Protein AF-A0AAE9PYL9-F1 (afdb_monomer)

Secondary structure (DSSP, 8-state):
--------TT-----HHHHHHHHHHHHHHHHHTS-HHHHHHHHTTSPPEEETTEEE-S--TT-TTTSHHHHHHHHHHHHHHSTTTTHHHHHHHHHHHHHHHHHHH-----STTTSHHHHHHHHHHHTTTTTS-HHHHHHHHHHHHHHHHHHHHHHHHHHHTT---HHHHSSSSSHHHHHHHHHHTTTSHHHHHHHHHHHHHHHHHHS-------SS--SSS-SS--PPPPP--PPP-----

InterPro domains:
  IPR007822 Lanthionine synthetase C-like [PF05147] (59-185)
  IPR020452 Subtilin biosynthesis protein SpaC [PR01953] (78-95)
  IPR020452 Subtilin biosynthesis protein SpaC [PR01953] (133-158)

Organism: Paenibacillus polymyxa (NCBI:txid1406)

pLDDT: mean 83.02, std 23.0, range [26.75, 98.38]

Mean predicted aligned error: 10.54 Å

Radius of gyration: 23.17 Å; Cα contacts (8 Å, |Δi|>4): 234; chains: 1; bounding box: 48×45×81 Å

Solvent-accessible surface area (backbone atoms only — not comparable to full-atom values): 14065 Å² total; per-residue (Å²): 137,86,81,80,75,82,75,74,84,77,75,73,81,76,60,68,73,60,36,55,52,50,51,51,52,49,49,60,53,51,61,64,63,58,46,63,66,59,41,50,58,55,45,71,68,48,75,55,48,77,55,95,90,39,78,41,70,66,53,45,64,53,15,33,74,50,20,41,23,39,49,21,41,54,25,21,52,44,22,71,76,39,72,86,74,50,29,57,60,44,29,46,56,36,48,51,54,39,48,55,44,41,76,72,74,50,81,93,38,64,15,24,32,64,12,52,39,15,37,53,50,15,52,45,39,60,10,69,87,62,77,38,64,51,72,59,51,52,54,53,48,54,53,48,37,55,56,48,54,55,49,54,54,50,52,52,53,32,46,78,70,71,59,77,54,68,59,56,56,34,54,52,57,9,45,48,20,42,42,56,48,25,63,76,43,46,90,38,70,59,28,38,53,50,38,53,54,46,52,51,49,52,49,64,74,68,44,85,73,77,76,75,83,68,92,84,84,91,78,85,86,83,86,87,80,89,80,79,86,82,83,86,81,90,76,82,93,78,80,94,131

Structure (mmCIF, N/CA/C/O backbone):
data_AF-A0AAE9PYL9-F1
#
_entry.id   AF-A0AAE9PYL9-F1
#
loop_
_atom_site.group_PDB
_atom_site.id
_atom_site.type_symbol
_atom_site.label_atom_id
_atom_site.label_alt_id
_atom_site.label_comp_id
_atom_site.label_asym_id
_atom_site.label_entity_id
_atom_site.label_seq_id
_atom_site.pdbx_PDB_ins_code
_atom_site.Cartn_x
_atom_site.Cartn_y
_atom_site.Cartn_z
_atom_site.occupancy
_atom_site.B_iso_or_equiv
_atom_site.auth_seq_id
_atom_site.auth_comp_id
_atom_site.auth_asym_id
_atom_site.auth_atom_id
_atom_site.pdbx_PDB_model_num
ATOM 1 N N . MET A 1 1 ? -16.024 12.308 -27.080 1.00 35.97 1 MET A N 1
ATOM 2 C CA . MET A 1 1 ? -15.936 11.054 -26.303 1.00 35.97 1 MET A CA 1
ATOM 3 C C . MET A 1 1 ? -17.058 11.053 -25.280 1.00 35.97 1 MET A C 1
ATOM 5 O O . MET A 1 1 ? -16.994 11.803 -24.319 1.00 35.97 1 MET A O 1
ATOM 9 N N . THR A 1 2 ? -18.122 10.297 -25.524 1.00 31.97 2 THR A N 1
ATOM 10 C CA . THR A 1 2 ? -19.209 10.088 -24.560 1.00 31.97 2 THR A CA 1
ATOM 11 C C . THR A 1 2 ? -18.792 8.985 -23.597 1.00 31.97 2 THR A C 1
ATOM 13 O O . THR A 1 2 ? -18.687 7.828 -23.995 1.00 31.97 2 THR A O 1
ATOM 16 N N . VAL A 1 3 ? -18.509 9.351 -22.346 1.00 35.22 3 VAL A N 1
ATOM 17 C CA . VAL A 1 3 ? -18.259 8.393 -21.264 1.00 35.22 3 VAL A CA 1
ATOM 18 C C . VAL A 1 3 ? -19.591 7.735 -20.925 1.00 35.22 3 VAL A C 1
ATOM 20 O O . VAL A 1 3 ? -20.471 8.354 -20.330 1.00 35.22 3 VAL A O 1
ATOM 23 N N . THR A 1 4 ? -19.767 6.485 -21.338 1.00 38.97 4 THR A N 1
ATOM 24 C CA . THR A 1 4 ? -20.902 5.670 -20.912 1.00 38.97 4 THR A CA 1
ATOM 25 C C . THR A 1 4 ? -20.719 5.357 -19.428 1.00 38.97 4 THR A C 1
ATOM 27 O O . THR A 1 4 ? -19.905 4.519 -19.048 1.00 38.97 4 THR A O 1
ATOM 30 N N . SER A 1 5 ? -21.439 6.084 -18.576 1.00 42.34 5 SER A N 1
ATOM 31 C CA . SER A 1 5 ? -21.552 5.791 -17.148 1.00 42.34 5 SER A CA 1
ATOM 32 C C . SER A 1 5 ? -22.289 4.462 -16.981 1.00 42.34 5 SER A C 1
ATOM 34 O O . SER A 1 5 ? -23.486 4.359 -17.257 1.00 42.34 5 SER A O 1
ATOM 36 N N . TYR A 1 6 ? -21.573 3.424 -16.554 1.00 45.72 6 TYR A N 1
ATOM 37 C CA . TYR A 1 6 ? -22.194 2.190 -16.091 1.00 45.72 6 TYR A CA 1
ATOM 38 C C . TYR A 1 6 ? -22.826 2.475 -14.726 1.00 45.72 6 TYR A C 1
ATOM 40 O O . TYR A 1 6 ? -22.157 2.406 -13.696 1.00 45.72 6 TYR A O 1
ATOM 48 N N . LYS A 1 7 ? -24.119 2.814 -14.697 1.00 48.88 7 LYS A N 1
ATOM 49 C CA . LYS A 1 7 ? -24.879 2.772 -13.446 1.00 48.88 7 LYS A CA 1
ATOM 50 C C . LYS A 1 7 ? -25.042 1.308 -13.048 1.00 48.88 7 LYS A C 1
ATOM 52 O O . LYS A 1 7 ? -25.774 0.556 -13.691 1.00 48.88 7 LYS A O 1
ATOM 57 N N . CYS A 1 8 ? -24.338 0.900 -11.997 1.00 50.44 8 CYS A N 1
ATOM 58 C CA . CYS A 1 8 ? -24.565 -0.380 -11.340 1.00 50.44 8 CYS A CA 1
ATOM 59 C C . CYS A 1 8 ? -25.927 -0.317 -10.626 1.00 50.44 8 CYS A C 1
ATOM 61 O O . CYS A 1 8 ? -26.011 0.008 -9.448 1.00 50.44 8 CYS A O 1
ATOM 63 N N . ASN A 1 9 ? -27.012 -0.570 -11.363 1.00 56.72 9 ASN A N 1
ATOM 64 C CA . ASN A 1 9 ? -28.390 -0.485 -10.860 1.00 56.72 9 ASN A CA 1
ATOM 65 C C . ASN A 1 9 ? -28.782 -1.648 -9.924 1.00 56.72 9 ASN A C 1
ATOM 67 O O . ASN A 1 9 ? -29.918 -1.696 -9.468 1.00 56.72 9 ASN A O 1
ATOM 71 N N . ASN A 1 10 ? -27.860 -2.574 -9.636 1.00 63.78 10 ASN A N 1
ATOM 72 C CA . ASN A 1 10 ? -28.108 -3.754 -8.803 1.00 63.78 10 ASN A CA 1
ATOM 73 C C . ASN A 1 10 ? -27.448 -3.664 -7.418 1.00 63.78 10 ASN A C 1
ATOM 75 O O . ASN A 1 10 ? -27.415 -4.662 -6.700 1.00 63.78 10 ASN A O 1
ATOM 79 N N . TRP A 1 11 ? -26.885 -2.511 -7.038 1.00 71.75 11 TRP A N 1
ATOM 80 C CA . TRP A 1 11 ? -26.430 -2.337 -5.662 1.00 71.75 11 TRP A CA 1
ATOM 81 C C . TRP A 1 11 ? -27.651 -2.187 -4.757 1.00 71.75 11 TRP A C 1
ATOM 83 O O . TRP A 1 11 ? -28.355 -1.180 -4.809 1.00 71.75 11 TRP A O 1
ATOM 93 N N . ILE A 1 12 ? -27.917 -3.223 -3.968 1.00 77.12 12 ILE A N 1
ATOM 94 C CA . ILE A 1 12 ? -28.971 -3.211 -2.961 1.00 77.12 12 ILE A CA 1
ATOM 95 C C . ILE A 1 12 ? -28.330 -2.692 -1.668 1.00 77.12 12 ILE A C 1
ATOM 97 O O . ILE A 1 12 ? -27.448 -3.376 -1.136 1.00 77.12 12 ILE A O 1
ATOM 101 N N . PRO A 1 13 ? -28.712 -1.501 -1.173 1.00 77.31 13 PRO A N 1
ATOM 102 C CA . PRO A 1 13 ? -28.240 -1.021 0.116 1.00 77.31 13 PRO A CA 1
ATOM 103 C C . PRO A 1 13 ? -28.582 -2.028 1.208 1.00 77.31 13 PRO A C 1
ATOM 105 O O . PRO A 1 13 ? -29.679 -2.584 1.253 1.00 77.31 13 PRO A O 1
ATOM 108 N N . ILE A 1 14 ? -27.627 -2.256 2.104 1.00 83.94 14 ILE A N 1
ATOM 109 C CA . ILE A 1 14 ? -27.879 -3.044 3.303 1.00 83.94 14 ILE A CA 1
ATOM 110 C C . ILE A 1 14 ? -28.548 -2.125 4.324 1.00 83.94 14 ILE A C 1
ATOM 112 O O . ILE A 1 14 ? -27.975 -1.111 4.725 1.00 83.94 14 ILE A O 1
ATOM 116 N N . GLU A 1 15 ? -29.755 -2.490 4.743 1.00 85.56 15 GLU A N 1
ATOM 117 C CA . GLU A 1 15 ? -30.598 -1.686 5.628 1.00 85.56 15 GLU A CA 1
ATOM 118 C C . GLU A 1 15 ? -31.029 -2.469 6.876 1.00 85.56 15 GLU A C 1
ATOM 120 O O . GLU A 1 15 ? -30.916 -3.698 6.951 1.00 85.56 15 GLU A O 1
ATOM 125 N N . GLY A 1 16 ? -31.522 -1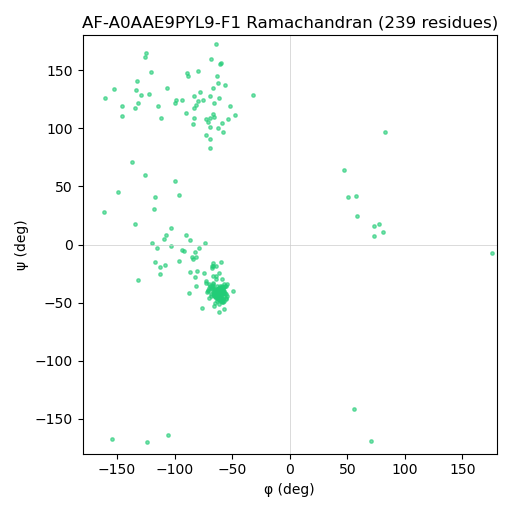.732 7.875 1.00 90.12 16 GLY A N 1
ATOM 126 C CA . GLY A 1 16 ? -32.063 -2.282 9.116 1.00 90.12 16 GLY A CA 1
ATOM 127 C C . GLY A 1 16 ? -31.081 -3.183 9.869 1.00 90.12 16 GLY A C 1
ATOM 128 O O . GLY A 1 16 ? -29.875 -2.949 9.893 1.00 90.12 16 GLY A O 1
ATOM 129 N N . THR A 1 17 ? -31.605 -4.262 10.450 1.00 92.94 17 THR A N 1
ATOM 130 C CA . THR A 1 17 ? -30.860 -5.138 11.373 1.00 92.94 17 THR A CA 1
ATOM 131 C C . THR A 1 17 ? -29.632 -5.809 10.757 1.00 92.94 17 THR A C 1
ATOM 133 O O . THR A 1 17 ? -28.710 -6.187 11.478 1.00 92.94 17 THR A O 1
ATOM 136 N N . MET A 1 18 ? -29.589 -5.979 9.431 1.00 91.44 18 MET A N 1
ATOM 137 C CA . MET A 1 18 ? -28.411 -6.524 8.755 1.00 91.44 18 MET A CA 1
ATOM 138 C C . MET A 1 18 ? -27.256 -5.523 8.773 1.00 91.44 18 MET A C 1
ATOM 140 O O . MET A 1 18 ? -26.115 -5.912 9.011 1.00 91.44 18 MET A O 1
ATOM 144 N N . LYS A 1 19 ? -27.554 -4.236 8.565 1.00 90.50 19 LYS A N 1
ATOM 145 C CA . LYS A 1 19 ? -26.557 -3.167 8.643 1.00 90.50 19 LYS A CA 1
ATOM 146 C C . LYS A 1 19 ? -25.940 -3.126 10.038 1.00 90.50 19 LYS A C 1
ATOM 148 O O . LYS A 1 19 ? -24.720 -3.136 10.148 1.00 90.50 19 LYS A O 1
ATOM 153 N N . ASP A 1 20 ? -26.770 -3.194 11.077 1.00 91.81 20 ASP A N 1
ATOM 154 C CA . ASP A 1 20 ? -26.310 -3.164 12.470 1.00 91.81 20 ASP A CA 1
ATOM 155 C C . ASP A 1 20 ? -25.392 -4.351 12.794 1.00 91.81 20 ASP A C 1
ATOM 157 O O . ASP A 1 20 ? -24.342 -4.182 13.411 1.00 91.81 20 ASP A O 1
ATOM 161 N N . LYS A 1 21 ? -25.733 -5.556 12.311 1.00 94.50 21 LYS A N 1
ATOM 162 C CA . LYS A 1 21 ? -24.883 -6.749 12.465 1.00 94.50 21 LYS A CA 1
ATOM 163 C C . LYS A 1 21 ? -23.537 -6.599 11.761 1.00 94.50 21 LYS A C 1
ATOM 165 O O . LYS A 1 21 ? -22.515 -6.976 12.325 1.00 94.50 21 LYS A O 1
ATOM 170 N N . ILE A 1 22 ? -23.526 -6.060 10.542 1.00 93.44 22 ILE A N 1
ATOM 171 C CA . ILE A 1 22 ? -22.282 -5.823 9.799 1.00 93.44 22 ILE A CA 1
ATOM 172 C C . ILE A 1 22 ? -21.427 -4.777 10.512 1.00 93.44 22 ILE A C 1
ATOM 174 O O . ILE A 1 22 ? -20.226 -4.985 10.656 1.00 93.44 22 ILE A O 1
ATOM 178 N N . SER A 1 23 ? -22.034 -3.692 10.997 1.00 91.38 23 SER A N 1
ATOM 179 C CA . SER A 1 23 ? -21.338 -2.670 11.779 1.00 91.38 23 SER A CA 1
ATOM 180 C C . SER A 1 23 ? -20.730 -3.246 13.058 1.00 91.38 23 SER A C 1
ATOM 182 O O . SER A 1 23 ? -19.570 -2.962 13.341 1.00 91.38 23 SER A O 1
ATOM 184 N N . ALA A 1 24 ? -21.451 -4.110 13.779 1.00 94.19 24 ALA A N 1
ATOM 185 C CA . ALA A 1 24 ? -20.926 -4.777 14.971 1.00 94.19 24 ALA A CA 1
ATOM 186 C C . ALA A 1 24 ? -19.715 -5.671 14.647 1.00 94.19 24 ALA A C 1
ATOM 188 O O . ALA A 1 24 ? -18.674 -5.555 15.288 1.00 94.19 24 ALA A O 1
ATOM 189 N N . VAL A 1 25 ? -19.805 -6.501 13.601 1.00 96.31 25 VAL A N 1
ATOM 190 C CA . VAL A 1 25 ? -18.680 -7.349 13.163 1.00 96.31 25 VAL A CA 1
ATOM 191 C C . VAL A 1 25 ? -17.488 -6.503 12.710 1.00 96.31 25 VAL A C 1
ATOM 193 O O . VAL A 1 25 ? -16.346 -6.820 13.038 1.00 96.31 25 VAL A O 1
ATOM 196 N N . LEU A 1 26 ? -17.729 -5.412 11.978 1.00 95.06 26 LEU A N 1
ATOM 197 C CA . LEU A 1 26 ? -16.671 -4.495 11.560 1.00 95.06 26 LEU A CA 1
ATOM 198 C C . LEU A 1 26 ? -15.974 -3.868 12.770 1.00 95.06 26 LEU A C 1
ATOM 200 O O . LEU A 1 26 ? -14.748 -3.805 12.784 1.00 95.06 26 LEU A O 1
ATOM 204 N N . GLN A 1 27 ? -16.732 -3.453 13.786 1.00 93.44 27 GLN A N 1
ATOM 205 C CA . GLN A 1 27 ? -16.183 -2.893 15.017 1.00 93.44 27 GLN A CA 1
ATOM 206 C C . GLN A 1 27 ? -15.338 -3.925 15.776 1.00 93.44 27 GLN A C 1
ATOM 208 O O . GLN A 1 27 ? -14.227 -3.609 16.192 1.00 93.44 27 GLN A O 1
ATOM 213 N N . GLU A 1 28 ? -15.805 -5.172 15.891 1.00 96.06 28 GLU A N 1
ATOM 214 C CA . GLU A 1 28 ? -15.031 -6.259 16.507 1.00 96.06 28 GLU A CA 1
ATOM 215 C C . GLU A 1 28 ? -13.723 -6.549 15.765 1.00 96.06 28 GLU A C 1
ATOM 217 O O . GLU 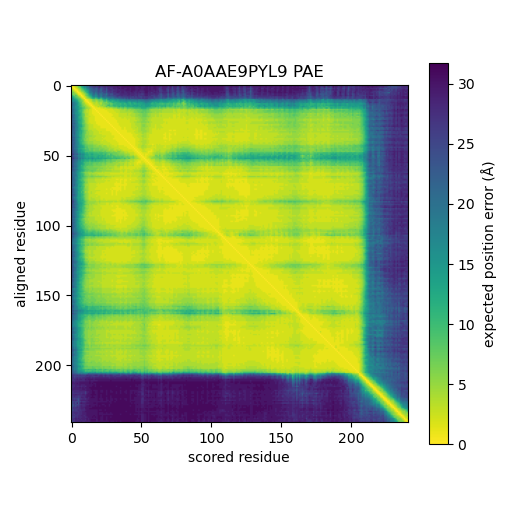A 1 28 ? -12.701 -6.836 16.394 1.00 96.06 28 GLU A O 1
ATOM 222 N N . ILE A 1 29 ? -13.744 -6.501 14.430 1.00 95.31 29 ILE A N 1
ATOM 223 C CA . ILE A 1 29 ? -12.536 -6.649 13.615 1.00 95.31 29 ILE A CA 1
ATOM 224 C C . ILE A 1 29 ? -11.613 -5.460 13.871 1.00 95.31 29 ILE A C 1
ATOM 226 O O . ILE A 1 29 ? -10.453 -5.667 14.214 1.00 95.31 29 ILE A O 1
ATOM 230 N N . ALA A 1 30 ? -12.120 -4.235 13.744 1.00 95.81 30 ALA A N 1
ATOM 231 C CA . ALA A 1 30 ? -11.337 -3.013 13.865 1.00 95.81 30 ALA A CA 1
ATOM 232 C C . ALA A 1 30 ? -10.669 -2.875 15.243 1.00 95.81 30 ALA A C 1
ATOM 234 O O . ALA A 1 30 ? -9.513 -2.463 15.318 1.00 95.81 30 ALA A O 1
ATOM 235 N N . GLU A 1 31 ? -11.338 -3.311 16.316 1.00 95.50 31 GLU A N 1
ATOM 236 C CA . GLU A 1 31 ? -10.782 -3.312 17.674 1.00 95.50 31 GLU A CA 1
ATOM 237 C C . GLU A 1 31 ? -9.484 -4.125 17.775 1.00 95.50 31 GLU A C 1
ATOM 239 O O . GLU A 1 31 ? -8.526 -3.702 18.420 1.00 95.50 31 GLU A O 1
ATOM 244 N N . ARG A 1 32 ? -9.404 -5.264 17.074 1.00 95.88 32 ARG A N 1
ATOM 245 C CA . ARG A 1 32 ? -8.202 -6.118 17.056 1.00 95.88 32 ARG A CA 1
ATOM 246 C C . ARG A 1 32 ? -7.021 -5.449 16.360 1.00 95.88 32 ARG A C 1
ATOM 248 O O . ARG A 1 32 ? -5.887 -5.857 16.569 1.00 95.88 32 ARG A O 1
ATOM 255 N N . TYR A 1 33 ? -7.273 -4.443 15.530 1.00 96.62 33 TYR A N 1
ATOM 256 C CA . TYR A 1 33 ? -6.245 -3.750 14.766 1.00 96.62 33 TYR A CA 1
ATOM 257 C C . TYR A 1 33 ? -5.887 -2.380 15.348 1.00 96.62 33 TYR A C 1
ATOM 259 O O . TYR A 1 33 ? -5.223 -1.608 14.667 1.00 96.62 33 TYR A O 1
ATOM 267 N N . LYS A 1 34 ? -6.269 -2.049 16.586 1.00 96.75 34 LYS A N 1
ATOM 268 C CA . LYS A 1 34 ? -5.934 -0.739 17.169 1.00 96.75 34 LYS A CA 1
ATOM 269 C C . LYS A 1 34 ? -4.470 -0.568 17.568 1.00 96.75 34 LYS A C 1
ATOM 271 O O . LYS A 1 34 ? -3.974 0.548 17.512 1.00 96.75 34 LYS A O 1
ATOM 276 N N . ASP A 1 35 ? -3.790 -1.640 17.968 1.00 97.62 35 ASP A N 1
ATOM 277 C CA . ASP A 1 35 ? -2.399 -1.581 18.434 1.00 97.62 35 ASP A CA 1
ATOM 278 C C . ASP A 1 35 ? -1.456 -2.280 17.433 1.00 97.62 35 ASP A C 1
ATOM 280 O O . ASP A 1 35 ? -1.439 -3.517 17.363 1.00 97.62 35 ASP A O 1
ATOM 284 N N . PRO A 1 36 ? -0.625 -1.522 16.687 1.00 96.94 36 PRO A N 1
ATOM 285 C CA . PRO A 1 36 ? 0.335 -2.094 15.746 1.00 96.94 36 PRO A CA 1
ATOM 286 C C . PRO A 1 36 ? 1.310 -3.099 16.374 1.00 96.94 36 PRO A C 1
ATOM 288 O O . PRO A 1 36 ? 1.671 -4.091 15.735 1.00 96.94 36 PRO A O 1
ATOM 291 N N . ASN A 1 37 ? 1.737 -2.883 17.623 1.00 96.06 37 ASN A N 1
ATOM 292 C CA . ASN A 1 37 ? 2.675 -3.776 18.305 1.00 96.06 37 ASN A CA 1
ATOM 293 C C . ASN A 1 37 ? 2.003 -5.094 18.682 1.00 96.06 37 ASN A C 1
ATOM 295 O O . ASN A 1 37 ? 2.594 -6.166 18.518 1.00 96.06 37 ASN A O 1
ATOM 299 N N . GLN A 1 38 ? 0.758 -5.023 19.152 1.00 96.88 38 GLN A N 1
ATOM 300 C CA . GLN A 1 38 ? -0.028 -6.208 19.464 1.00 96.88 38 GLN A CA 1
ATOM 301 C C . GLN A 1 38 ? -0.313 -7.031 18.203 1.00 96.88 38 GLN A C 1
ATOM 303 O O . GLN A 1 38 ? -0.083 -8.243 18.205 1.00 96.88 38 GLN A O 1
ATOM 308 N N . VAL A 1 39 ? -0.720 -6.379 17.107 1.00 96.44 39 VAL A N 1
ATOM 309 C CA . VAL A 1 39 ? -0.946 -7.044 15.816 1.00 96.44 39 VAL A CA 1
ATOM 310 C C . VAL A 1 39 ? 0.323 -7.729 15.323 1.00 96.44 39 VAL A C 1
ATOM 312 O O . VAL A 1 39 ? 0.285 -8.921 15.012 1.00 96.44 39 VAL A O 1
ATOM 315 N N . ARG A 1 40 ? 1.462 -7.025 15.322 1.00 95.06 40 ARG A N 1
ATOM 316 C CA . ARG A 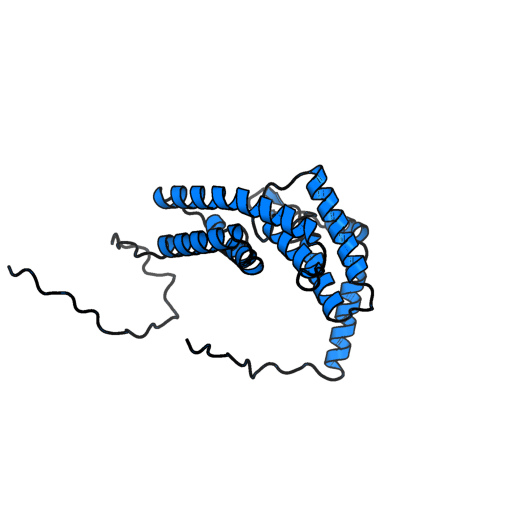1 40 ? 2.760 -7.611 14.956 1.00 95.06 40 ARG A CA 1
ATOM 317 C C . ARG A 1 40 ? 3.066 -8.840 15.817 1.00 95.06 40 ARG A C 1
ATOM 319 O O . ARG A 1 40 ? 3.425 -9.884 15.279 1.00 95.06 40 ARG A O 1
ATOM 326 N N . SER A 1 41 ? 2.869 -8.754 17.136 1.00 94.69 41 SER A N 1
ATOM 327 C CA . SER A 1 41 ? 3.112 -9.869 18.062 1.00 94.69 41 SER A CA 1
ATOM 328 C C . SER A 1 41 ? 2.238 -11.091 17.772 1.00 94.69 41 SER A C 1
ATOM 330 O O . SER A 1 41 ? 2.714 -12.225 17.859 1.00 94.69 41 SER A O 1
ATOM 332 N N . TRP A 1 42 ? 0.963 -10.897 17.428 1.00 94.75 42 TRP A N 1
ATOM 333 C CA . TRP A 1 42 ? 0.088 -12.002 17.037 1.00 94.75 42 TRP A CA 1
ATOM 334 C C . TRP A 1 42 ? 0.503 -12.613 15.705 1.00 94.75 42 TRP A C 1
ATOM 336 O O . TRP A 1 42 ? 0.581 -13.835 15.595 1.00 94.75 42 TRP A O 1
ATOM 346 N N . MET A 1 43 ? 0.818 -11.778 14.717 1.00 93.00 43 MET A N 1
ATOM 347 C CA . MET A 1 43 ? 1.148 -12.235 13.370 1.00 93.00 43 MET A CA 1
ATOM 348 C C . MET A 1 43 ? 2.495 -12.962 13.307 1.00 93.00 43 MET A C 1
ATOM 350 O O . MET A 1 43 ? 2.607 -13.967 12.610 1.00 93.00 43 MET A O 1
ATOM 354 N N . GLN A 1 44 ? 3.476 -12.554 14.116 1.00 89.12 44 GLN A N 1
ATOM 355 C CA . GLN A 1 44 ? 4.758 -13.255 14.266 1.00 89.12 44 GLN A CA 1
ATOM 356 C C . GLN A 1 44 ? 4.637 -14.641 14.923 1.00 89.12 44 GLN A C 1
ATOM 358 O O . GLN A 1 44 ? 5.550 -15.454 14.809 1.00 89.12 44 GLN A O 1
ATOM 363 N N . LYS A 1 45 ? 3.528 -14.937 15.615 1.00 93.12 45 LYS A N 1
ATOM 364 C CA . LYS A 1 45 ? 3.263 -16.277 16.175 1.00 93.12 45 LYS A CA 1
ATOM 365 C C . LYS A 1 45 ? 2.648 -17.230 15.154 1.00 93.12 45 LYS A C 1
ATOM 367 O O . LYS A 1 45 ? 2.559 -18.427 15.426 1.00 93.12 45 LYS A O 1
ATOM 372 N N . VAL A 1 46 ? 2.184 -16.723 14.012 1.00 92.56 46 VAL A N 1
ATOM 373 C CA . VAL A 1 46 ? 1.586 -17.567 12.980 1.00 92.56 46 VAL A CA 1
ATOM 374 C C . VAL A 1 46 ? 2.715 -18.306 12.257 1.00 92.56 46 VAL A C 1
ATOM 376 O O . VAL A 1 46 ? 3.622 -17.656 11.741 1.00 92.56 46 VAL A O 1
ATOM 379 N N . PRO A 1 47 ? 2.685 -19.649 12.195 1.00 91.94 47 PRO A N 1
ATOM 380 C CA . PRO A 1 47 ? 3.778 -20.408 11.609 1.00 91.94 47 PRO A CA 1
ATOM 381 C C . PRO A 1 47 ? 3.945 -20.090 10.114 1.00 91.94 47 PRO A C 1
ATOM 383 O O . PRO A 1 47 ? 2.938 -19.901 9.411 1.00 91.94 47 PRO A O 1
ATOM 386 N N . PRO A 1 48 ? 5.193 -20.081 9.609 1.00 92.25 48 PRO A N 1
ATOM 387 C CA . PRO A 1 48 ? 5.463 -19.853 8.198 1.00 92.25 48 PRO A CA 1
ATOM 388 C C . PRO A 1 48 ? 4.797 -20.927 7.337 1.00 92.25 48 PRO A C 1
ATOM 390 O O . PRO A 1 48 ? 4.533 -22.047 7.784 1.00 92.25 48 PRO A O 1
ATOM 393 N N . ILE A 1 49 ? 4.525 -20.582 6.082 1.00 90.06 49 ILE A N 1
ATOM 394 C CA . ILE A 1 49 ? 4.088 -21.554 5.077 1.00 90.06 49 ILE A CA 1
ATOM 395 C C . ILE A 1 49 ? 5.297 -22.143 4.366 1.00 90.06 49 ILE A C 1
ATOM 397 O O . ILE A 1 49 ? 6.298 -21.459 4.167 1.00 90.06 49 ILE A O 1
ATOM 401 N N . GLU A 1 50 ? 5.194 -23.402 3.960 1.00 91.88 50 GLU A N 1
ATOM 402 C CA . GLU A 1 50 ? 6.187 -24.029 3.098 1.00 91.88 50 GLU A CA 1
ATOM 403 C C . GLU A 1 50 ? 5.678 -24.024 1.659 1.00 91.88 50 GLU A C 1
ATOM 405 O O . GLU A 1 50 ? 4.601 -24.543 1.368 1.00 91.88 50 GLU A O 1
ATOM 410 N N . VAL A 1 51 ? 6.444 -23.402 0.767 1.00 86.31 51 VAL A N 1
ATOM 411 C CA . VAL A 1 51 ? 6.169 -23.355 -0.670 1.00 86.31 51 VAL A CA 1
ATOM 412 C C . VAL A 1 51 ? 7.460 -23.726 -1.383 1.00 86.31 51 VAL A C 1
ATOM 414 O O . VAL A 1 51 ? 8.489 -23.090 -1.165 1.00 86.31 51 VAL A O 1
ATOM 417 N N . ASP A 1 52 ? 7.422 -24.784 -2.193 1.00 88.44 52 ASP A N 1
ATOM 418 C CA . ASP A 1 52 ? 8.574 -25.297 -2.947 1.00 88.44 52 ASP A CA 1
ATOM 419 C C . ASP A 1 52 ? 9.839 -25.508 -2.084 1.00 88.44 52 ASP A C 1
ATOM 421 O O . ASP A 1 52 ? 10.955 -25.159 -2.473 1.00 88.44 52 ASP A O 1
ATOM 425 N N . GLY A 1 53 ? 9.664 -26.040 -0.867 1.00 88.06 53 GLY A N 1
ATOM 426 C CA . GLY A 1 53 ? 10.756 -26.300 0.082 1.00 88.06 53 GLY A CA 1
ATOM 427 C C . GLY A 1 53 ? 11.341 -25.050 0.752 1.00 88.06 53 GLY A C 1
ATOM 428 O O . GLY A 1 53 ? 12.348 -25.140 1.455 1.00 88.06 53 GLY A O 1
ATOM 429 N N . LYS A 1 54 ? 10.734 -23.873 0.554 1.00 87.62 54 LYS A N 1
ATOM 430 C CA . LYS A 1 54 ? 11.104 -22.627 1.236 1.00 87.62 54 LYS A CA 1
ATOM 431 C C . LYS A 1 54 ? 10.062 -22.259 2.279 1.00 87.62 54 LYS A C 1
ATOM 433 O O . LYS A 1 54 ? 8.864 -22.267 2.003 1.00 87.62 54 LYS A O 1
ATOM 438 N N . LYS A 1 55 ? 10.536 -21.873 3.464 1.00 90.31 55 LYS A N 1
ATOM 439 C CA . LYS A 1 55 ? 9.697 -21.269 4.502 1.00 90.31 55 LYS A CA 1
ATOM 440 C C . LYS A 1 55 ? 9.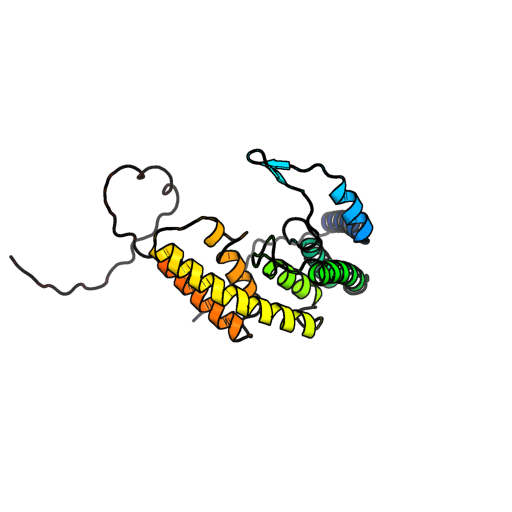481 -19.798 4.177 1.00 90.31 55 LYS A C 1
ATOM 442 O O . LYS A 1 55 ? 10.446 -19.056 4.010 1.00 90.31 55 LYS A O 1
ATOM 447 N N . IL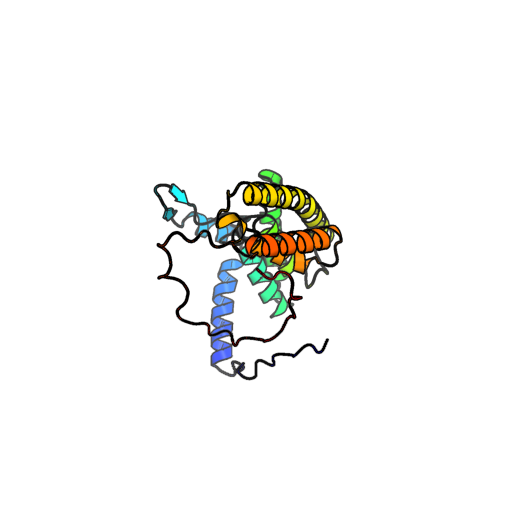E A 1 56 ? 8.220 -19.402 4.081 1.00 88.06 56 ILE A N 1
ATOM 448 C CA . ILE A 1 56 ? 7.795 -18.029 3.837 1.00 88.06 56 ILE A CA 1
ATOM 449 C C . ILE A 1 56 ? 7.058 -17.554 5.082 1.00 88.06 56 ILE A C 1
ATOM 451 O O . ILE A 1 56 ? 6.038 -18.131 5.474 1.00 88.06 56 ILE A O 1
ATOM 455 N N . GLU A 1 57 ? 7.588 -16.503 5.699 1.00 90.38 57 GLU A N 1
ATOM 456 C CA . GLU A 1 57 ? 6.925 -15.830 6.809 1.00 90.38 57 GLU A CA 1
ATOM 457 C C . GLU A 1 57 ? 5.587 -15.248 6.349 1.00 90.38 57 GLU A C 1
ATOM 459 O O . GLU A 1 57 ? 5.460 -14.706 5.251 1.00 90.38 57 GLU A O 1
ATOM 464 N N . ARG A 1 58 ? 4.563 -15.366 7.195 1.00 89.25 58 ARG A N 1
ATOM 465 C CA . ARG A 1 58 ? 3.213 -14.866 6.882 1.00 89.25 58 ARG A CA 1
ATOM 466 C C . ARG A 1 58 ? 3.043 -13.376 7.153 1.00 89.25 58 ARG A C 1
ATOM 468 O O . ARG A 1 58 ? 1.977 -12.835 6.874 1.00 89.25 58 ARG A O 1
ATOM 475 N N . TRP A 1 59 ? 4.049 -12.740 7.740 1.00 92.56 59 TRP A N 1
ATOM 476 C CA . TRP A 1 59 ? 4.020 -11.345 8.139 1.00 92.56 59 TRP A CA 1
ATOM 477 C C . TRP A 1 59 ? 5.303 -10.651 7.700 1.00 92.56 59 TRP A C 1
ATOM 479 O O . TRP A 1 59 ? 6.399 -11.154 7.937 1.00 92.56 59 TRP A O 1
ATOM 489 N N . SER A 1 60 ? 5.141 -9.480 7.093 1.00 91.25 60 SER A N 1
ATOM 490 C CA . SER A 1 60 ? 6.230 -8.564 6.761 1.00 91.25 60 SER A CA 1
ATOM 491 C C . SER A 1 60 ? 5.687 -7.156 6.911 1.00 91.25 60 SER A C 1
ATOM 493 O O . SER A 1 60 ? 4.700 -6.814 6.251 1.00 91.25 60 SER A O 1
ATOM 495 N N . ASP A 1 61 ? 6.290 -6.391 7.820 1.00 91.62 61 ASP A N 1
ATOM 496 C CA . ASP A 1 61 ? 5.779 -5.122 8.351 1.00 91.62 61 ASP A CA 1
ATOM 497 C C . ASP A 1 61 ? 5.320 -4.143 7.255 1.00 91.62 61 ASP A C 1
ATOM 499 O O . ASP A 1 61 ? 4.289 -3.493 7.381 1.00 91.62 61 ASP A O 1
ATOM 503 N N . GLU A 1 62 ? 6.057 -4.052 6.159 1.00 90.75 62 GLU A N 1
ATOM 504 C CA . GLU A 1 62 ? 5.922 -3.054 5.101 1.00 90.75 62 GLU A CA 1
ATOM 505 C C . GLU A 1 62 ? 5.037 -3.482 3.923 1.00 90.75 62 GLU A C 1
ATOM 507 O O . GLU A 1 62 ? 4.830 -2.720 2.978 1.00 90.75 62 GLU A O 1
ATOM 512 N N . THR A 1 63 ? 4.560 -4.725 3.921 1.00 94.38 63 THR A N 1
ATOM 513 C CA . THR A 1 63 ? 3.891 -5.286 2.743 1.00 94.38 63 THR A CA 1
ATOM 514 C C . THR A 1 63 ? 2.397 -4.991 2.731 1.00 94.38 63 THR A C 1
ATOM 516 O O . THR A 1 63 ? 1.707 -5.008 3.751 1.00 94.38 63 THR A O 1
ATOM 519 N N . LEU A 1 64 ? 1.856 -4.778 1.534 1.00 96.25 64 LEU A N 1
ATOM 520 C CA . LEU A 1 64 ? 0.412 -4.707 1.326 1.00 96.25 64 LEU A CA 1
ATOM 521 C C . LEU A 1 64 ? -0.239 -6.101 1.387 1.00 96.25 64 LEU A C 1
ATOM 523 O O . LEU A 1 64 ? -1.424 -6.211 1.677 1.00 96.25 64 LEU A O 1
ATOM 527 N N . ALA A 1 65 ? 0.511 -7.170 1.117 1.00 93.62 65 ALA A N 1
ATOM 528 C CA . ALA A 1 65 ? -0.017 -8.531 1.167 1.00 93.62 65 ALA A CA 1
ATOM 529 C C . ALA A 1 65 ? -0.437 -8.950 2.583 1.00 93.62 65 ALA A C 1
ATOM 531 O O . ALA A 1 65 ? -1.455 -9.619 2.752 1.00 93.62 65 ALA A O 1
ATOM 532 N N . SER A 1 66 ? 0.368 -8.595 3.585 1.00 91.69 66 SER A N 1
ATOM 533 C CA . SER A 1 66 ? 0.219 -9.150 4.928 1.00 91.69 66 SER A CA 1
ATOM 534 C C . SER A 1 66 ? 0.914 -8.313 5.999 1.00 91.69 66 SER A C 1
ATOM 536 O O . SER A 1 66 ? 1.379 -8.878 6.978 1.00 91.69 66 SER A O 1
ATOM 538 N N . GLY A 1 67 ? 1.063 -7.005 5.791 1.00 95.12 67 GLY A N 1
ATOM 539 C CA . GLY A 1 67 ? 1.765 -6.092 6.695 1.00 95.12 67 GLY A CA 1
ATOM 540 C C . GLY A 1 67 ? 0.918 -4.910 7.145 1.00 95.12 67 GLY A C 1
ATOM 541 O O . GLY A 1 67 ? -0.284 -4.826 6.868 1.00 95.12 67 GLY A O 1
ATOM 542 N N . PHE A 1 68 ? 1.569 -3.946 7.794 1.00 97.38 68 PHE A N 1
ATOM 543 C CA . PHE A 1 68 ? 0.956 -2.702 8.256 1.00 97.38 68 PHE A CA 1
ATOM 544 C C . PHE A 1 68 ? 0.334 -1.896 7.128 1.00 97.38 68 PHE A C 1
ATOM 546 O O . PHE A 1 68 ? -0.731 -1.31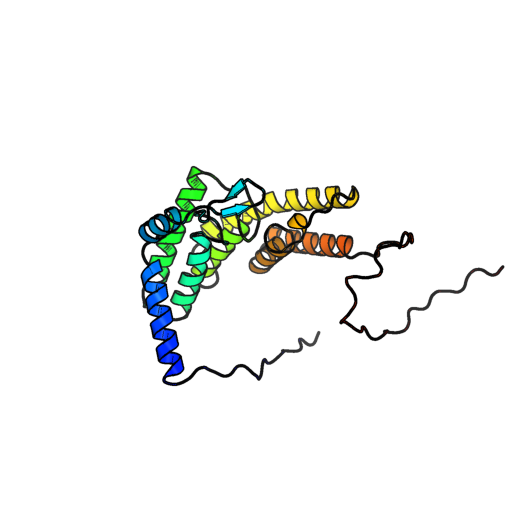9 7.307 1.00 97.38 68 PHE A O 1
ATOM 553 N N . THR A 1 69 ? 0.938 -1.909 5.942 1.00 96.75 69 THR A N 1
ATOM 554 C CA . THR A 1 69 ? 0.424 -1.184 4.778 1.00 96.75 69 THR A CA 1
ATOM 555 C C . THR A 1 69 ? -0.995 -1.607 4.397 1.00 96.75 69 THR A C 1
ATOM 557 O O . THR A 1 69 ? -1.805 -0.764 4.017 1.00 96.75 69 THR A O 1
ATOM 560 N N . SER A 1 70 ? -1.329 -2.893 4.537 1.00 96.38 70 SER A N 1
ATOM 561 C CA . SER A 1 70 ? -2.697 -3.385 4.322 1.00 96.38 70 SER A CA 1
ATOM 562 C C . SER A 1 70 ? -3.678 -2.862 5.371 1.00 96.38 70 SER A C 1
ATOM 564 O O . SER A 1 70 ? -4.814 -2.513 5.052 1.00 96.38 70 SER A O 1
ATOM 566 N N . ILE A 1 71 ? -3.211 -2.728 6.612 1.00 97.81 71 ILE A N 1
ATOM 567 C CA . ILE A 1 71 ? -4.001 -2.222 7.732 1.00 97.81 71 ILE A CA 1
ATOM 568 C C . ILE A 1 71 ? -4.214 -0.713 7.589 1.00 97.81 71 ILE A C 1
ATOM 570 O O . ILE A 1 71 ? -5.301 -0.234 7.891 1.00 97.81 71 ILE A O 1
ATOM 574 N N . CYS A 1 72 ? -3.256 0.032 7.027 1.00 98.12 72 CYS A N 1
ATOM 575 C CA . CYS A 1 72 ? -3.459 1.437 6.665 1.00 98.12 72 CYS A CA 1
ATOM 576 C C . CYS A 1 72 ? -4.665 1.625 5.729 1.00 98.12 72 CYS A C 1
ATOM 578 O O . CYS A 1 72 ? -5.389 2.605 5.878 1.00 98.12 72 CYS A O 1
ATOM 580 N N . LEU A 1 73 ? -4.928 0.684 4.807 1.00 97.62 73 LEU A N 1
ATOM 581 C CA . LEU A 1 73 ? -6.128 0.745 3.960 1.00 97.62 73 LEU A CA 1
ATOM 582 C C . LEU A 1 73 ? -7.409 0.601 4.782 1.00 97.62 73 LEU A C 1
ATOM 584 O O . LEU A 1 73 ? -8.354 1.359 4.578 1.00 97.62 73 LEU A O 1
ATOM 588 N N . LEU A 1 74 ? -7.430 -0.346 5.724 1.00 97.38 74 LEU A N 1
ATOM 589 C CA . LEU A 1 74 ? -8.561 -0.530 6.632 1.00 97.38 74 LEU A CA 1
ATOM 590 C C . LEU A 1 74 ? -8.790 0.727 7.481 1.00 97.38 74 LEU A C 1
ATOM 592 O O . LEU A 1 74 ? -9.916 1.206 7.551 1.00 97.38 74 LEU A O 1
ATOM 596 N N . MET A 1 75 ? -7.734 1.285 8.079 1.00 98.25 75 MET A N 1
ATOM 597 C CA . MET A 1 75 ? -7.831 2.493 8.904 1.00 98.25 75 MET A CA 1
ATOM 598 C C . MET A 1 75 ? -8.278 3.712 8.092 1.00 98.25 75 MET A C 1
ATOM 600 O O . MET A 1 75 ? -9.103 4.480 8.571 1.00 98.25 75 MET A O 1
ATOM 604 N N . GLY A 1 76 ? -7.807 3.862 6.851 1.00 97.56 76 GLY A N 1
ATOM 605 C CA . GLY A 1 76 ? -8.255 4.932 5.955 1.00 97.56 76 GLY A CA 1
ATOM 606 C C . GLY A 1 76 ? -9.738 4.821 5.595 1.00 97.56 76 GLY A C 1
ATOM 607 O O . GLY A 1 76 ? -10.455 5.819 5.591 1.00 97.56 76 GLY A O 1
ATOM 608 N N . GLU A 1 77 ? -10.235 3.606 5.348 1.00 96.88 77 GLU A N 1
ATOM 609 C CA . GLU A 1 77 ? -11.667 3.393 5.114 1.00 96.88 77 GLU A CA 1
ATOM 610 C C . GLU A 1 77 ? -12.507 3.590 6.381 1.00 96.88 77 GLU A C 1
ATOM 612 O O . GLU A 1 77 ? -13.599 4.152 6.300 1.00 96.88 77 GLU A O 1
ATOM 617 N N . LEU A 1 78 ? -12.011 3.181 7.552 1.00 96.88 78 LEU A N 1
ATOM 618 C CA . LEU A 1 78 ? -12.682 3.429 8.829 1.00 96.88 78 LEU A CA 1
ATOM 619 C C . LEU A 1 78 ? -12.737 4.924 9.159 1.00 96.88 78 LEU A C 1
ATOM 621 O O . LEU A 1 78 ? -13.801 5.400 9.532 1.00 96.88 78 LEU A O 1
ATOM 625 N N . ASP A 1 79 ? -11.656 5.675 8.937 1.00 97.25 79 ASP A N 1
ATOM 626 C CA . ASP A 1 79 ? -11.634 7.140 9.067 1.00 97.25 79 ASP A CA 1
ATOM 627 C C . ASP A 1 79 ? -12.613 7.804 8.088 1.00 97.25 79 ASP A C 1
ATOM 629 O O . ASP A 1 79 ? -13.318 8.747 8.431 1.00 97.25 79 ASP A O 1
ATOM 633 N N . ARG A 1 80 ? -12.744 7.279 6.865 1.00 95.50 80 ARG A N 1
ATOM 634 C CA . ARG A 1 80 ? -13.727 7.793 5.902 1.00 95.50 80 ARG A CA 1
ATOM 635 C C . ARG A 1 80 ? -15.174 7.528 6.336 1.00 95.50 80 ARG A C 1
ATOM 637 O O . ARG A 1 80 ? -16.053 8.333 6.029 1.00 95.50 80 ARG A O 1
ATOM 644 N N . LEU A 1 81 ? -15.441 6.386 6.969 1.00 93.25 81 LEU A N 1
ATOM 645 C CA . LEU A 1 81 ? -16.778 5.998 7.433 1.00 93.25 81 LEU A CA 1
ATOM 646 C C . LEU A 1 81 ? -17.151 6.654 8.771 1.00 93.25 81 LEU A C 1
ATOM 648 O O . LEU A 1 81 ? -18.314 7.007 8.959 1.00 93.25 81 LEU A O 1
ATOM 652 N N . TYR A 1 82 ? -16.173 6.826 9.660 1.00 93.50 82 TYR A N 1
ATOM 653 C CA . TYR A 1 82 ? -16.318 7.307 11.033 1.00 93.50 82 TYR A CA 1
ATOM 654 C C . TYR A 1 82 ? -15.196 8.320 11.362 1.00 93.50 82 TYR A C 1
ATOM 656 O O . TYR A 1 82 ? -14.271 8.012 12.117 1.00 93.50 82 TYR A O 1
ATOM 664 N N . PRO A 1 83 ? -15.236 9.533 10.780 1.00 92.62 83 PRO A N 1
ATOM 665 C CA . PRO A 1 83 ? -14.116 10.487 10.805 1.00 92.62 83 PRO A CA 1
ATOM 666 C C . PRO A 1 83 ? -13.765 11.055 12.183 1.00 92.62 83 PRO A C 1
ATOM 668 O O . PRO A 1 83 ? -12.683 11.623 12.341 1.00 92.62 83 PRO A O 1
ATOM 671 N N . ASP A 1 84 ? -14.662 10.907 13.157 1.00 94.31 84 ASP A N 1
ATOM 672 C CA . ASP A 1 84 ? -14.513 11.440 14.514 1.00 94.31 84 ASP A CA 1
ATOM 673 C C . ASP A 1 84 ? -14.125 10.356 15.542 1.00 94.31 84 ASP A C 1
ATOM 675 O O . ASP A 1 84 ? -13.890 10.663 16.709 1.00 94.31 84 ASP A O 1
ATOM 679 N N . ASP A 1 85 ? -13.992 9.095 15.114 1.00 95.25 85 ASP A N 1
ATOM 680 C CA . ASP A 1 85 ? -13.710 7.949 15.996 1.00 95.25 85 ASP A CA 1
ATOM 681 C C . ASP A 1 85 ? -12.200 7.732 16.248 1.00 95.25 85 ASP A C 1
ATOM 683 O O . ASP A 1 85 ? -11.798 6.771 16.908 1.00 95.25 85 ASP A O 1
ATOM 687 N N . GLY A 1 86 ? -11.340 8.616 15.727 1.00 96.31 86 GLY A N 1
ATOM 688 C CA . GLY A 1 86 ? -9.886 8.582 15.940 1.00 96.31 86 GLY A CA 1
ATOM 689 C C . GLY A 1 86 ? -9.132 7.532 15.115 1.00 96.31 86 GLY A C 1
ATOM 690 O O . GLY A 1 86 ? -7.987 7.198 15.429 1.00 96.31 86 GLY A O 1
ATOM 691 N N . TRP A 1 87 ? -9.745 7.000 14.052 1.00 97.50 87 TRP A N 1
ATOM 692 C CA . TRP A 1 87 ? -9.103 6.029 13.157 1.00 97.50 87 TRP A CA 1
ATOM 693 C C . TRP A 1 87 ? -7.897 6.599 12.411 1.00 97.50 87 TRP A C 1
ATOM 695 O O . TRP A 1 87 ? -6.974 5.852 12.086 1.00 97.50 87 TRP A O 1
ATOM 705 N N . ASP A 1 88 ? -7.853 7.911 12.183 1.00 97.25 88 ASP A N 1
ATOM 706 C CA . ASP A 1 88 ? -6.684 8.568 11.609 1.00 97.25 88 ASP A CA 1
ATOM 707 C C . ASP A 1 88 ? -5.461 8.531 12.532 1.00 97.25 88 ASP A C 1
ATOM 709 O O . ASP A 1 88 ? -4.346 8.321 12.055 1.00 97.25 88 ASP A O 1
ATOM 713 N N . ILE A 1 89 ? -5.661 8.665 13.844 1.00 97.88 89 ILE A N 1
ATOM 714 C CA . ILE A 1 89 ? -4.601 8.537 14.853 1.00 97.88 89 ILE A CA 1
ATOM 715 C C . ILE A 1 89 ? -4.052 7.107 14.857 1.00 97.88 89 ILE A C 1
ATOM 717 O O . ILE A 1 89 ? -2.839 6.914 14.816 1.00 97.88 89 ILE A O 1
ATOM 721 N N . ILE A 1 90 ? -4.929 6.100 14.842 1.00 98.31 90 ILE A N 1
ATOM 722 C CA . ILE A 1 90 ? -4.520 4.687 14.770 1.00 98.31 90 ILE A CA 1
ATOM 723 C C . ILE A 1 90 ? -3.781 4.412 13.452 1.00 98.31 90 ILE A C 1
ATOM 725 O O . ILE A 1 90 ? -2.709 3.807 13.440 1.00 98.31 90 ILE A O 1
ATOM 729 N N . GLY A 1 91 ? -4.311 4.902 12.329 1.00 98.12 91 GLY A N 1
ATOM 730 C CA . GLY A 1 91 ? -3.655 4.811 11.026 1.00 98.12 91 GLY A CA 1
ATOM 731 C C . GLY A 1 91 ? -2.263 5.448 11.022 1.00 98.12 91 GLY A C 1
ATOM 732 O O . GLY A 1 91 ? -1.326 4.872 10.466 1.00 98.12 91 GLY A O 1
ATOM 733 N N . HIS A 1 92 ? -2.097 6.590 11.695 1.00 98.06 92 HIS A N 1
ATOM 734 C CA . HIS A 1 92 ? -0.803 7.247 11.844 1.00 98.06 92 HIS A CA 1
ATOM 735 C C . HIS A 1 92 ? 0.211 6.379 12.601 1.00 98.06 92 HIS A C 1
ATOM 737 O O . HIS A 1 92 ? 1.351 6.283 12.159 1.00 98.06 92 HIS A O 1
ATOM 743 N N . GLN A 1 93 ? -0.200 5.664 13.652 1.00 98.38 93 GLN A N 1
ATOM 744 C CA . GLN A 1 93 ? 0.687 4.749 14.387 1.00 98.38 93 GLN A CA 1
ATOM 745 C C . GLN A 1 93 ? 1.208 3.605 13.503 1.00 98.38 93 GLN A C 1
ATOM 747 O O . GLN A 1 93 ? 2.375 3.220 13.592 1.00 98.38 93 GLN A O 1
ATOM 752 N N . TYR A 1 94 ? 0.375 3.067 12.605 1.00 98.25 94 TYR A N 1
ATOM 753 C CA . TYR A 1 94 ? 0.839 2.103 11.600 1.00 98.25 94 TYR A CA 1
ATOM 754 C C . TYR A 1 94 ? 1.833 2.723 10.621 1.00 98.25 94 TYR A C 1
ATOM 756 O O . TYR A 1 94 ? 2.816 2.081 10.247 1.00 98.25 94 TYR A O 1
ATOM 764 N N . LEU A 1 95 ? 1.600 3.975 10.227 1.00 97.00 95 LEU A N 1
ATOM 765 C CA . LEU A 1 95 ? 2.511 4.691 9.348 1.00 97.00 95 LEU A CA 1
ATOM 766 C C . LEU A 1 95 ? 3.877 4.931 10.006 1.00 97.00 95 LEU A C 1
ATOM 768 O O . LEU A 1 95 ? 4.896 4.760 9.343 1.00 97.00 95 LEU A O 1
ATOM 772 N N . GLU A 1 96 ? 3.917 5.236 11.304 1.00 97.38 96 GLU A N 1
ATOM 773 C CA . GLU A 1 96 ? 5.166 5.327 12.069 1.00 97.38 96 GLU A CA 1
ATOM 774 C C . GLU A 1 96 ? 5.933 3.996 12.054 1.00 97.38 96 GLU A C 1
ATOM 776 O O . GLU A 1 96 ? 7.150 3.986 11.867 1.00 97.38 96 GLU A O 1
ATOM 781 N N . GLN A 1 97 ? 5.245 2.851 12.170 1.00 97.12 97 GLN A N 1
ATOM 782 C CA . GLN A 1 97 ? 5.904 1.542 12.058 1.00 97.12 97 GLN A CA 1
ATOM 783 C C . GLN A 1 97 ? 6.504 1.308 10.666 1.00 97.12 97 GLN A C 1
ATOM 785 O O . GLN A 1 97 ? 7.618 0.789 10.560 1.00 97.12 97 GLN A O 1
ATOM 790 N N . ILE A 1 98 ? 5.796 1.708 9.604 1.00 95.50 98 ILE A N 1
ATOM 791 C CA . ILE A 1 98 ? 6.309 1.633 8.229 1.00 95.50 98 ILE A CA 1
ATOM 792 C C . ILE A 1 98 ? 7.518 2.559 8.070 1.00 95.50 98 ILE A C 1
ATOM 794 O O . ILE A 1 98 ? 8.527 2.142 7.509 1.00 95.50 98 ILE A O 1
ATOM 798 N N . GLN A 1 99 ? 7.458 3.786 8.590 1.00 94.69 99 GLN A N 1
ATOM 799 C CA . GLN A 1 99 ? 8.577 4.725 8.541 1.00 94.69 99 GLN A CA 1
ATOM 800 C C . GLN A 1 99 ? 9.819 4.145 9.227 1.00 94.69 99 GLN A C 1
ATOM 802 O O . GLN A 1 99 ? 10.886 4.114 8.618 1.00 94.69 99 GLN A O 1
ATOM 807 N N . ILE A 1 100 ? 9.672 3.606 10.441 1.00 94.75 100 ILE A N 1
ATOM 808 C CA . ILE A 1 100 ? 10.765 2.954 11.177 1.00 94.75 100 ILE A CA 1
ATOM 809 C C . ILE A 1 100 ? 11.360 1.798 10.366 1.00 94.75 100 ILE A C 1
ATOM 811 O O . ILE A 1 100 ? 12.580 1.621 10.343 1.00 94.75 100 ILE A O 1
ATOM 815 N N . PHE A 1 101 ? 10.521 0.995 9.706 1.00 92.81 101 PHE A N 1
ATOM 816 C CA . PHE A 1 101 ? 10.997 -0.075 8.834 1.00 92.81 101 PHE A CA 1
ATOM 817 C C . PHE A 1 101 ? 11.823 0.482 7.668 1.00 92.81 101 PHE A C 1
ATOM 819 O O . PHE A 1 101 ? 12.952 0.040 7.457 1.00 92.81 101 PHE A O 1
ATOM 826 N N . VAL A 1 102 ? 11.292 1.474 6.948 1.00 92.06 102 VAL A N 1
ATOM 827 C CA . VAL A 1 102 ? 11.944 2.081 5.778 1.00 92.06 102 VAL A CA 1
ATOM 828 C C . VAL A 1 102 ? 13.275 2.730 6.159 1.00 92.06 102 VAL A C 1
ATOM 830 O O . VAL A 1 102 ? 14.256 2.560 5.443 1.00 92.06 102 VAL A O 1
ATOM 833 N N . GLU A 1 103 ? 13.346 3.412 7.300 1.00 92.38 103 GLU A N 1
ATOM 834 C CA . GLU A 1 103 ? 14.580 4.032 7.795 1.00 92.38 103 GLU A CA 1
ATOM 835 C C . GLU A 1 103 ? 15.647 3.001 8.189 1.00 92.38 103 GLU A C 1
ATOM 837 O O . GLU A 1 103 ? 16.840 3.250 8.018 1.00 92.38 103 GLU A O 1
ATOM 842 N N . ARG A 1 104 ? 15.241 1.837 8.713 1.00 93.44 104 ARG A N 1
ATOM 843 C CA . ARG A 1 104 ? 16.173 0.806 9.200 1.00 93.44 104 ARG A CA 1
ATOM 844 C C . ARG A 1 104 ? 16.624 -0.172 8.125 1.00 93.44 104 ARG A C 1
ATOM 846 O O . ARG A 1 104 ? 17.783 -0.576 8.130 1.00 93.44 104 ARG A O 1
ATOM 853 N N . GLN A 1 105 ? 15.704 -0.612 7.274 1.00 90.25 105 GLN A N 1
ATOM 854 C CA . GLN A 1 105 ? 15.947 -1.678 6.298 1.00 90.25 105 GLN A CA 1
ATOM 855 C C . GLN A 1 105 ? 16.013 -1.155 4.862 1.00 90.25 105 GLN A C 1
ATOM 857 O O . GLN A 1 105 ? 16.551 -1.829 3.989 1.00 90.25 105 GLN A O 1
ATOM 862 N N . GLY A 1 106 ? 15.509 0.052 4.604 1.00 88.75 106 GLY A N 1
ATOM 863 C CA . GLY A 1 106 ? 15.293 0.531 3.247 1.00 88.75 106 GLY A CA 1
ATOM 864 C C . GLY A 1 106 ? 14.141 -0.203 2.561 1.00 88.75 106 GLY A C 1
ATOM 865 O O . GLY A 1 106 ? 13.357 -0.922 3.178 1.00 88.75 106 GLY A O 1
ATOM 866 N N . ILE A 1 107 ? 14.024 0.002 1.250 1.00 87.75 107 ILE A N 1
ATOM 867 C CA . ILE A 1 107 ? 13.028 -0.670 0.413 1.00 87.75 107 ILE A CA 1
ATOM 868 C C . ILE A 1 107 ? 13.742 -1.266 -0.790 1.00 87.75 107 ILE A C 1
ATOM 870 O O . ILE A 1 107 ? 14.478 -0.580 -1.498 1.00 87.75 107 ILE A O 1
ATOM 874 N N . HIS A 1 108 ? 13.506 -2.552 -1.035 1.00 86.69 108 HIS A N 1
ATOM 875 C CA . HIS A 1 108 ? 14.185 -3.305 -2.096 1.00 86.69 108 HIS A CA 1
ATOM 876 C C . HIS A 1 108 ? 13.239 -3.780 -3.203 1.00 86.69 108 HIS A C 1
ATOM 878 O O . HIS A 1 108 ? 13.667 -4.378 -4.188 1.00 86.69 108 HIS A O 1
ATOM 884 N N . ASN A 1 109 ? 11.940 -3.515 -3.059 1.00 91.56 109 ASN A N 1
ATOM 885 C CA . ASN A 1 109 ? 10.911 -3.941 -3.992 1.00 91.56 109 ASN A CA 1
ATOM 886 C C . ASN A 1 109 ? 9.984 -2.762 -4.322 1.00 91.56 109 ASN A C 1
ATOM 888 O O . ASN A 1 109 ? 9.634 -1.966 -3.459 1.00 91.56 109 ASN A O 1
ATOM 892 N N . VAL A 1 110 ? 9.567 -2.654 -5.583 1.00 95.50 110 VAL A N 1
ATOM 893 C CA . VAL A 1 110 ? 8.652 -1.605 -6.080 1.00 95.50 110 VAL A CA 1
ATOM 894 C C . VAL A 1 110 ? 7.266 -2.140 -6.434 1.00 95.50 110 VAL A C 1
ATOM 896 O O . VAL A 1 110 ? 6.444 -1.427 -7.001 1.00 95.50 110 VAL A O 1
ATOM 899 N N . SER A 1 111 ? 7.017 -3.416 -6.165 1.00 96.81 111 SER A N 1
ATOM 900 C CA . SER A 1 111 ? 5.746 -4.069 -6.444 1.00 96.81 111 SER A CA 1
ATOM 901 C C . SER A 1 111 ? 4.613 -3.552 -5.565 1.00 96.81 111 SER A C 1
ATOM 903 O O . SER A 1 111 ? 4.838 -2.987 -4.493 1.00 96.81 111 SER A O 1
ATOM 905 N N . LEU A 1 112 ? 3.383 -3.769 -6.026 1.00 97.62 112 LEU A N 1
ATOM 906 C CA . LEU A 1 112 ? 2.186 -3.353 -5.309 1.00 97.62 112 LEU A CA 1
ATOM 907 C C . LEU A 1 112 ? 2.019 -4.120 -3.995 1.00 97.62 112 LEU A C 1
ATOM 909 O O . LEU A 1 112 ? 1.710 -3.517 -2.976 1.00 97.62 112 LEU A O 1
ATOM 913 N N . TYR A 1 113 ? 2.234 -5.436 -4.000 1.00 96.25 113 TYR A N 1
ATOM 914 C CA . TYR A 1 113 ? 1.931 -6.262 -2.829 1.00 96.25 113 TYR A CA 1
ATOM 915 C C . TYR A 1 113 ? 3.064 -6.332 -1.805 1.00 96.25 113 TYR A C 1
ATOM 917 O O . TYR A 1 113 ? 2.801 -6.578 -0.628 1.00 96.25 113 TYR A O 1
ATOM 925 N N . SER A 1 114 ? 4.308 -6.097 -2.222 1.00 93.69 114 SER A N 1
ATOM 926 C CA . SER A 1 114 ? 5.482 -6.338 -1.374 1.00 93.69 114 SER A CA 1
ATOM 927 C C . SER A 1 114 ? 6.500 -5.201 -1.404 1.00 93.69 114 SER A C 1
ATOM 929 O O . SER A 1 114 ? 7.664 -5.428 -1.097 1.00 93.69 114 SER A O 1
ATOM 931 N N . GLY A 1 115 ? 6.120 -4.004 -1.850 1.00 95.06 115 GLY A N 1
ATOM 932 C CA . GLY A 1 115 ? 7.084 -2.936 -2.086 1.00 95.06 115 GLY A CA 1
ATOM 933 C C . GLY A 1 115 ? 6.529 -1.522 -1.987 1.00 95.06 115 GLY A C 1
ATOM 934 O O . GLY A 1 115 ? 5.409 -1.288 -1.534 1.00 95.06 115 GLY A O 1
ATOM 935 N N . LEU A 1 116 ? 7.338 -0.575 -2.465 1.00 96.88 116 LEU A N 1
ATOM 936 C CA . LEU A 1 116 ? 7.091 0.867 -2.393 1.00 96.88 116 LEU A CA 1
ATOM 937 C C . LEU A 1 116 ? 5.738 1.291 -2.983 1.00 96.88 116 LEU A C 1
ATOM 939 O O . LEU A 1 116 ? 5.103 2.198 -2.457 1.00 96.88 116 LEU A O 1
ATOM 943 N N . ALA A 1 117 ? 5.258 0.617 -4.033 1.00 97.69 117 ALA A N 1
ATOM 944 C CA . ALA A 1 117 ? 3.930 0.881 -4.587 1.00 97.69 117 ALA A CA 1
ATOM 945 C C . ALA A 1 117 ? 2.813 0.622 -3.563 1.00 97.69 117 ALA A C 1
ATOM 947 O O . ALA A 1 117 ? 1.894 1.429 -3.436 1.00 97.69 117 ALA A O 1
ATOM 948 N N . GLY A 1 118 ? 2.907 -0.478 -2.814 1.00 97.62 118 GLY A N 1
ATOM 949 C CA . GLY A 1 118 ? 1.984 -0.770 -1.721 1.00 97.62 118 GLY A CA 1
ATOM 950 C C . GLY A 1 118 ? 2.052 0.292 -0.633 1.00 97.62 118 GLY A C 1
ATOM 951 O O . GLY A 1 118 ? 1.018 0.808 -0.219 1.00 97.62 118 GLY A O 1
ATOM 952 N N . ILE A 1 119 ? 3.264 0.666 -0.215 1.00 97.69 119 ILE A N 1
ATOM 953 C CA . ILE A 1 119 ? 3.478 1.689 0.819 1.00 97.69 119 ILE A CA 1
ATOM 954 C C . ILE A 1 119 ? 2.847 3.025 0.405 1.00 97.69 119 ILE A C 1
ATOM 956 O O . ILE A 1 119 ? 2.088 3.604 1.181 1.00 97.69 119 ILE A O 1
ATOM 960 N N . LEU A 1 120 ? 3.073 3.476 -0.835 1.00 97.81 120 LEU A N 1
ATOM 961 C CA . LEU A 1 120 ? 2.441 4.679 -1.390 1.00 97.81 120 LEU A CA 1
ATOM 962 C C 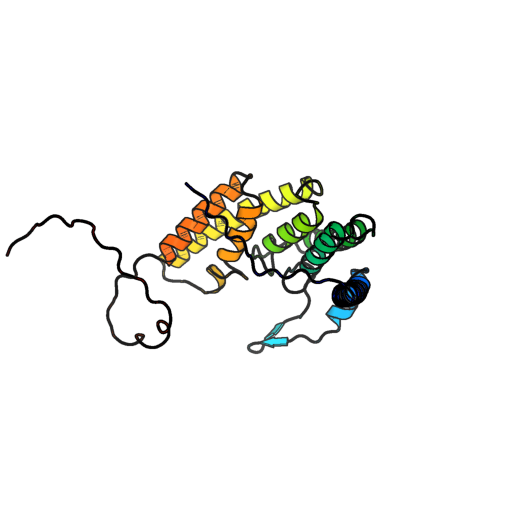. LEU A 1 120 ? 0.911 4.605 -1.334 1.00 97.81 120 LEU A C 1
ATOM 964 O O . LEU A 1 120 ? 0.264 5.589 -0.979 1.00 97.81 120 LEU A O 1
ATOM 968 N N . LEU A 1 121 ? 0.330 3.444 -1.649 1.00 97.94 121 LEU A N 1
ATOM 969 C CA . LEU A 1 121 ? -1.114 3.231 -1.564 1.00 97.94 121 LEU A CA 1
ATOM 970 C C . LEU A 1 121 ? -1.629 3.324 -0.122 1.00 97.94 121 LEU A C 1
ATOM 972 O O . LEU A 1 121 ? -2.650 3.964 0.113 1.00 97.94 121 LEU A O 1
ATOM 976 N N . GLY A 1 122 ? -0.921 2.715 0.832 1.00 97.75 122 GLY A N 1
ATOM 977 C CA . GLY A 1 122 ? -1.268 2.768 2.254 1.00 97.75 122 GLY A CA 1
ATOM 978 C C . GLY A 1 122 ? -1.239 4.194 2.804 1.00 97.75 122 GLY A C 1
ATOM 979 O O . GLY A 1 122 ? -2.1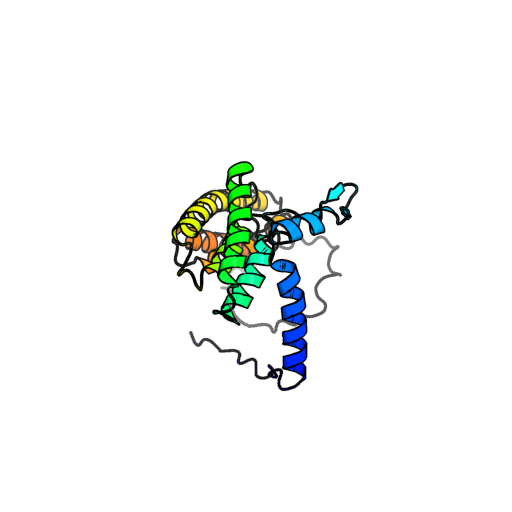93 4.624 3.449 1.00 97.75 122 GLY A O 1
ATOM 980 N N . ILE A 1 123 ? -0.192 4.960 2.483 1.00 97.88 123 ILE A N 1
ATOM 981 C CA . ILE A 1 123 ? -0.086 6.375 2.874 1.00 97.88 123 ILE A CA 1
ATOM 982 C C . ILE A 1 123 ? -1.207 7.190 2.231 1.00 97.88 123 ILE A C 1
ATOM 984 O O . ILE A 1 123 ? -1.852 7.997 2.900 1.00 97.88 123 ILE A O 1
ATOM 988 N N . TYR A 1 124 ? -1.474 6.966 0.941 1.00 97.81 124 TYR A N 1
ATOM 989 C CA . TYR A 1 124 ? -2.545 7.666 0.245 1.00 97.81 124 TYR A CA 1
ATOM 990 C C . TYR A 1 124 ? -3.917 7.373 0.868 1.00 97.81 124 TYR A C 1
ATOM 992 O O . TYR A 1 124 ? -4.710 8.298 1.035 1.00 97.81 124 TYR A O 1
ATOM 1000 N N . ALA A 1 125 ? -4.197 6.136 1.283 1.00 97.62 125 ALA A N 1
ATOM 1001 C CA . ALA A 1 125 ? -5.454 5.799 1.954 1.00 97.62 125 ALA A CA 1
ATOM 1002 C C . ALA A 1 125 ? -5.657 6.578 3.266 1.00 97.62 125 ALA A C 1
ATOM 1004 O O . ALA A 1 125 ? -6.768 7.013 3.554 1.00 97.62 125 ALA A O 1
ATOM 1005 N N . LEU A 1 126 ? -4.582 6.833 4.016 1.00 97.94 126 LEU A N 1
ATOM 1006 C CA . LEU A 1 126 ? -4.611 7.639 5.245 1.00 97.94 126 LEU A CA 1
ATOM 1007 C C . LEU A 1 126 ? -4.587 9.153 4.990 1.00 97.94 126 LEU A C 1
ATOM 1009 O O . LEU A 1 126 ? -4.794 9.958 5.898 1.00 97.94 126 LEU A O 1
ATOM 1013 N N . SER A 1 127 ? -4.318 9.572 3.754 1.00 96.56 127 SER A N 1
ATOM 1014 C CA . SER A 1 127 ? -4.031 10.972 3.434 1.00 96.56 127 SER A CA 1
ATOM 1015 C C . SER A 1 127 ? -5.264 11.876 3.349 1.00 96.56 127 SER A C 1
ATOM 1017 O O . SER A 1 127 ? -5.110 13.068 3.084 1.00 96.56 127 SER A O 1
ATOM 1019 N N . ARG A 1 128 ? -6.480 11.330 3.506 1.00 94.50 128 ARG A N 1
ATOM 1020 C CA . ARG A 1 128 ? -7.748 12.020 3.204 1.00 94.50 128 ARG A CA 1
ATOM 1021 C C . ARG A 1 128 ? -7.689 12.701 1.829 1.00 94.50 128 ARG A C 1
ATOM 1023 O O . ARG A 1 128 ? -7.732 13.926 1.720 1.00 94.50 128 ARG A O 1
ATOM 1030 N N . ASN A 1 129 ? -7.549 11.891 0.777 1.00 89.81 129 ASN A N 1
ATOM 1031 C CA . ASN A 1 129 ? -7.430 12.334 -0.621 1.00 89.81 129 ASN A CA 1
ATOM 1032 C C . ASN A 1 129 ? -6.247 13.290 -0.887 1.00 89.81 129 ASN A C 1
ATOM 1034 O O . ASN A 1 129 ? -6.382 14.270 -1.616 1.00 89.81 129 ASN A O 1
ATOM 1038 N N . GLY A 1 130 ? -5.083 13.020 -0.297 1.00 90.81 130 GLY A N 1
ATOM 1039 C CA . GLY A 1 130 ? -3.845 13.772 -0.523 1.00 90.81 130 GLY A CA 1
ATOM 1040 C C . GLY A 1 130 ? -3.730 15.074 0.273 1.00 90.81 130 GLY A C 1
ATOM 1041 O O . GLY A 1 130 ? -2.839 15.878 0.010 1.00 90.81 130 GLY A O 1
ATOM 1042 N N . THR A 1 131 ? -4.617 15.305 1.243 1.00 94.50 131 THR A N 1
ATOM 1043 C CA . THR A 1 131 ? -4.591 16.505 2.099 1.00 94.50 131 THR A CA 1
ATOM 1044 C C . THR A 1 131 ? -3.655 16.369 3.302 1.00 94.50 131 THR A C 1
ATOM 1046 O O . THR A 1 131 ? -3.355 17.368 3.956 1.00 94.50 131 THR A O 1
ATOM 1049 N N . ARG A 1 132 ? -3.150 15.161 3.568 1.00 95.94 132 ARG A N 1
ATOM 1050 C CA . ARG A 1 132 ? -2.153 14.852 4.599 1.00 95.94 132 ARG A CA 1
ATOM 1051 C C . ARG A 1 132 ? -0.956 14.110 4.000 1.00 95.94 132 ARG A C 1
ATOM 1053 O O . ARG A 1 132 ? -1.052 13.519 2.926 1.00 95.94 132 ARG A O 1
ATOM 1060 N N . TYR A 1 133 ? 0.158 14.109 4.732 1.00 97.00 133 TYR A N 1
ATOM 1061 C CA . TYR A 1 133 ? 1.392 13.383 4.394 1.00 97.00 133 TYR A CA 1
ATOM 1062 C C . TYR A 1 133 ? 2.021 13.755 3.040 1.00 97.00 133 TYR A C 1
ATOM 1064 O O . TYR A 1 133 ? 2.776 12.961 2.485 1.00 97.00 133 TYR A O 1
ATOM 1072 N N . GLN A 1 134 ? 1.763 14.957 2.515 1.00 96.19 134 GLN A N 1
ATOM 1073 C CA . GLN A 1 134 ? 2.228 15.390 1.192 1.00 96.19 134 GLN A CA 1
ATOM 1074 C C . GLN A 1 134 ? 3.744 15.261 1.048 1.00 96.19 134 GLN A C 1
ATOM 1076 O O . GLN A 1 134 ? 4.210 14.654 0.095 1.00 96.19 134 GLN A O 1
ATOM 1081 N N . GLY A 1 135 ? 4.515 15.727 2.036 1.00 96.06 135 GLY A N 1
ATOM 1082 C CA . GLY A 1 135 ? 5.978 15.630 1.990 1.00 96.06 135 GLY A CA 1
ATOM 1083 C C . GLY A 1 135 ? 6.491 14.186 1.918 1.00 96.06 135 GLY A C 1
ATOM 1084 O O . GLY A 1 135 ? 7.421 13.897 1.164 1.00 96.06 135 GLY A O 1
ATOM 1085 N N . MET A 1 136 ? 5.862 13.261 2.652 1.00 95.12 136 MET A N 1
ATOM 1086 C CA . MET A 1 136 ? 6.216 11.839 2.611 1.00 95.12 136 MET A CA 1
ATOM 1087 C C . MET A 1 136 ? 5.811 11.210 1.273 1.00 95.12 136 MET A C 1
ATOM 1089 O O . MET A 1 136 ? 6.624 10.525 0.653 1.00 95.12 136 MET A O 1
ATOM 1093 N N . LEU A 1 137 ? 4.587 11.477 0.807 1.00 96.56 137 LEU A N 1
ATOM 1094 C CA . LEU A 1 137 ? 4.096 11.022 -0.493 1.00 96.56 137 LEU A CA 1
ATOM 1095 C C . LEU A 1 137 ? 4.987 11.521 -1.631 1.00 96.56 137 LEU A C 1
ATOM 1097 O O . LEU A 1 137 ? 5.382 10.722 -2.469 1.00 96.56 137 LEU A O 1
ATOM 1101 N N . ASP A 1 138 ? 5.358 12.799 -1.640 1.00 96.69 138 ASP A N 1
ATOM 1102 C CA . ASP A 1 138 ? 6.190 13.391 -2.686 1.00 96.69 138 ASP A CA 1
ATOM 1103 C C . ASP A 1 138 ? 7.606 12.817 -2.693 1.00 96.69 138 ASP A C 1
ATOM 1105 O O . ASP A 1 138 ? 8.146 12.529 -3.765 1.00 96.69 138 ASP A O 1
ATOM 1109 N N . SER A 1 139 ? 8.192 12.600 -1.514 1.00 95.81 139 SER A N 1
ATOM 1110 C CA . SER A 1 139 ? 9.530 12.014 -1.385 1.00 95.81 139 SER A CA 1
ATOM 1111 C C . SER A 1 139 ? 9.543 10.574 -1.898 1.00 95.81 139 SER A C 1
ATOM 1113 O O . SER A 1 139 ? 10.347 10.215 -2.761 1.00 95.81 139 SER A O 1
ATOM 1115 N N . LEU A 1 140 ? 8.601 9.753 -1.426 1.00 96.19 140 LEU A N 1
ATOM 1116 C CA . LEU A 1 140 ? 8.505 8.348 -1.813 1.00 96.19 140 LEU A CA 1
ATOM 1117 C C . LEU A 1 140 ? 8.062 8.175 -3.271 1.00 96.19 140 LEU A C 1
ATOM 1119 O O . LEU A 1 140 ? 8.552 7.275 -3.947 1.00 96.19 140 LEU A O 1
ATOM 1123 N N . ALA A 1 141 ? 7.181 9.038 -3.783 1.00 97.38 141 ALA A N 1
ATOM 1124 C CA . ALA A 1 141 ? 6.769 9.019 -5.183 1.00 97.38 141 ALA A CA 1
ATOM 1125 C C . ALA A 1 141 ? 7.926 9.399 -6.112 1.00 97.38 141 ALA A C 1
ATOM 1127 O O . ALA A 1 141 ? 8.108 8.742 -7.131 1.00 97.38 141 ALA A O 1
ATOM 1128 N N . SER A 1 142 ? 8.744 10.393 -5.753 1.00 97.50 142 SER A N 1
ATOM 1129 C CA . SER A 1 142 ? 9.941 10.742 -6.536 1.00 97.50 142 SER A CA 1
ATOM 1130 C C . SER A 1 142 ? 10.942 9.582 -6.566 1.00 97.50 142 SER A C 1
ATOM 1132 O O . SER A 1 142 ? 11.456 9.229 -7.625 1.00 97.50 142 SER A O 1
ATOM 1134 N N . TRP A 1 143 ? 11.154 8.916 -5.427 1.00 96.69 143 TRP A N 1
ATOM 1135 C CA . TRP A 1 143 ? 12.007 7.727 -5.373 1.00 96.69 143 TRP A CA 1
ATOM 1136 C C . TRP A 1 143 ? 11.444 6.562 -6.204 1.00 96.69 143 TRP A C 1
ATOM 1138 O O . TRP A 1 143 ? 12.172 5.881 -6.929 1.00 96.69 143 TRP A O 1
ATOM 1148 N N . TYR A 1 144 ? 10.127 6.359 -6.155 1.00 97.75 144 TYR A N 1
ATOM 1149 C CA . TYR A 1 144 ? 9.439 5.370 -6.978 1.00 97.75 144 TYR A CA 1
ATOM 1150 C C . TYR A 1 144 ? 9.604 5.654 -8.475 1.00 97.75 144 TYR A C 1
ATOM 1152 O O . TYR A 1 144 ? 9.878 4.733 -9.246 1.00 97.75 144 TYR A O 1
ATOM 1160 N N . GLU A 1 145 ? 9.464 6.920 -8.880 1.00 98.12 145 GLU A N 1
ATOM 1161 C CA . GLU A 1 145 ? 9.618 7.365 -10.266 1.00 98.12 145 GLU A CA 1
ATOM 1162 C C . GLU A 1 145 ? 10.997 7.000 -10.831 1.00 98.12 145 GLU A C 1
ATOM 1164 O O . GLU A 1 145 ? 11.103 6.468 -11.944 1.00 98.12 145 GLU A O 1
ATOM 1169 N N . GLU A 1 146 ? 12.046 7.230 -10.043 1.00 96.00 146 GLU A N 1
ATOM 1170 C CA . GLU A 1 146 ? 13.422 6.890 -10.394 1.00 96.00 146 GLU A CA 1
ATOM 1171 C C . GLU A 1 146 ? 13.585 5.376 -10.597 1.00 96.00 146 GLU A C 1
ATOM 1173 O O . GLU A 1 146 ? 13.919 4.922 -11.698 1.00 96.00 146 GLU A O 1
ATOM 1178 N N . ILE A 1 147 ? 13.273 4.570 -9.574 1.00 95.88 147 ILE A N 1
ATOM 1179 C CA . ILE A 1 147 ? 13.504 3.118 -9.624 1.00 95.88 147 ILE A CA 1
ATOM 1180 C C . ILE A 1 147 ? 12.688 2.466 -10.745 1.00 95.88 147 ILE A C 1
ATOM 1182 O O . ILE A 1 147 ? 13.192 1.620 -11.495 1.00 95.88 147 ILE A O 1
ATOM 1186 N N . VAL A 1 148 ? 11.412 2.833 -10.875 1.00 97.06 148 VAL A N 1
ATOM 1187 C CA . VAL A 1 148 ? 10.528 2.207 -11.860 1.00 97.06 148 VAL A CA 1
ATOM 1188 C C . VAL A 1 148 ? 10.940 2.567 -13.280 1.00 97.06 148 VAL A C 1
ATOM 1190 O O . VAL A 1 148 ? 10.927 1.686 -14.138 1.00 97.06 148 VAL A O 1
ATOM 1193 N N . SER A 1 149 ? 11.395 3.793 -13.539 1.00 95.75 149 SER A N 1
ATOM 1194 C CA . SER A 1 149 ? 11.895 4.176 -14.866 1.00 95.75 149 SER A CA 1
ATOM 1195 C C . SER A 1 149 ? 13.044 3.275 -15.340 1.00 95.75 149 SER A C 1
ATOM 1197 O O . SER A 1 149 ? 13.050 2.827 -16.495 1.00 95.75 149 SER A O 1
ATOM 1199 N N . HIS A 1 150 ? 13.974 2.930 -14.444 1.00 93.81 150 HIS A N 1
ATOM 1200 C CA . HIS A 1 150 ? 15.028 1.955 -14.736 1.00 93.81 150 HIS A CA 1
ATOM 1201 C C . HIS A 1 150 ? 14.457 0.548 -14.957 1.00 93.81 150 HIS A C 1
ATOM 1203 O O . HIS A 1 150 ? 14.807 -0.124 -15.932 1.00 93.81 150 HIS A O 1
ATOM 1209 N N . LYS A 1 151 ? 13.521 0.115 -14.107 1.00 93.62 151 LYS A N 1
ATOM 1210 C CA . LYS A 1 151 ? 12.896 -1.213 -14.189 1.00 93.62 151 LYS A CA 1
ATOM 1211 C C . LYS A 1 151 ? 12.125 -1.439 -15.495 1.00 93.62 151 LYS A C 1
ATOM 1213 O O . LYS A 1 151 ? 12.244 -2.511 -16.085 1.00 93.62 151 LYS A O 1
ATOM 1218 N N . LEU A 1 152 ? 11.391 -0.439 -15.988 1.00 94.06 152 LEU A N 1
ATOM 1219 C CA . LEU A 1 152 ? 10.680 -0.519 -17.272 1.00 94.06 152 LEU A CA 1
ATOM 1220 C C . LEU A 1 152 ? 11.643 -0.707 -18.452 1.00 94.06 152 LEU A C 1
ATOM 1222 O O . LEU A 1 152 ? 11.360 -1.474 -19.372 1.00 94.06 152 LEU A O 1
ATOM 1226 N N . THR A 1 153 ? 12.804 -0.049 -18.404 1.00 92.44 153 THR A N 1
ATOM 1227 C CA . THR A 1 153 ? 13.856 -0.207 -19.419 1.00 92.44 153 THR A CA 1
ATOM 1228 C C . THR A 1 153 ? 14.406 -1.634 -19.419 1.00 92.44 153 THR A C 1
ATOM 1230 O O . THR A 1 153 ? 14.544 -2.247 -20.477 1.00 92.44 153 THR A O 1
ATOM 1233 N N . LEU A 1 154 ? 14.641 -2.209 -18.235 1.00 91.81 154 LEU A N 1
ATOM 1234 C CA . LEU A 1 154 ? 15.052 -3.608 -18.106 1.00 91.81 154 LEU A CA 1
ATOM 1235 C C . LEU A 1 154 ? 13.981 -4.563 -18.646 1.00 91.81 154 LEU A C 1
ATOM 1237 O O . LEU A 1 154 ? 14.303 -5.454 -19.424 1.00 91.81 154 LEU A O 1
ATOM 1241 N N . TYR A 1 155 ? 12.708 -4.360 -18.302 1.00 91.44 155 TYR A N 1
ATOM 1242 C CA . TYR A 1 155 ? 11.609 -5.202 -18.791 1.00 91.44 155 TYR A CA 1
ATOM 1243 C C . TYR A 1 155 ? 11.460 -5.168 -20.311 1.00 91.44 155 TYR A C 1
ATOM 1245 O O . TYR A 1 155 ? 11.227 -6.213 -20.920 1.00 91.44 155 TYR A O 1
ATOM 1253 N N . ARG A 1 156 ? 11.667 -4.005 -20.941 1.00 90.19 156 ARG A N 1
ATOM 1254 C CA . ARG A 1 156 ? 11.741 -3.908 -22.403 1.00 90.19 156 ARG A CA 1
ATOM 1255 C C . ARG A 1 156 ? 12.847 -4.801 -22.968 1.00 90.19 156 ARG A C 1
ATOM 1257 O O . ARG A 1 156 ? 12.590 -5.566 -23.896 1.00 90.19 156 ARG A O 1
ATOM 1264 N N . ASN A 1 157 ? 14.052 -4.712 -22.411 1.00 90.12 157 ASN A N 1
ATOM 1265 C CA . ASN A 1 157 ? 15.204 -5.481 -22.882 1.00 90.12 157 ASN A CA 1
ATOM 1266 C C . ASN A 1 157 ? 15.004 -6.990 -22.666 1.00 90.12 157 ASN A C 1
ATOM 1268 O O . ASN A 1 157 ? 15.299 -7.790 -23.552 1.00 90.12 157 ASN A O 1
ATOM 1272 N N . GLU A 1 158 ? 14.468 -7.396 -21.514 1.00 89.12 158 GLU A N 1
ATOM 1273 C CA . GLU A 1 158 ? 14.145 -8.799 -21.232 1.00 89.12 158 GLU A CA 1
ATOM 1274 C C . GLU A 1 158 ? 13.112 -9.348 -22.218 1.00 89.12 158 GLU A C 1
ATOM 1276 O O . GLU A 1 158 ? 13.302 -10.436 -22.764 1.00 89.12 158 GLU A O 1
ATOM 1281 N N . TRP A 1 159 ? 12.066 -8.572 -22.515 1.00 85.31 159 TRP A N 1
ATOM 1282 C CA . TRP A 1 159 ? 11.075 -8.944 -23.520 1.00 85.31 159 TRP A CA 1
ATOM 1283 C C . TRP A 1 159 ? 11.694 -9.130 -24.910 1.00 85.31 159 TRP A C 1
ATOM 1285 O O . TRP A 1 159 ? 11.452 -10.148 -25.556 1.00 85.31 159 TRP A O 1
ATOM 1295 N N . GLN A 1 160 ? 12.513 -8.176 -25.366 1.00 84.38 160 GLN A N 1
ATOM 1296 C CA . GLN A 1 160 ? 13.179 -8.243 -26.675 1.00 84.38 160 GLN A CA 1
ATOM 1297 C C . GLN A 1 160 ? 14.077 -9.480 -26.816 1.00 84.38 160 GLN A C 1
ATOM 1299 O O . GLN A 1 160 ? 14.212 -10.019 -27.911 1.00 84.38 160 GLN A O 1
ATOM 1304 N N . ASN A 1 161 ? 14.627 -9.965 -25.702 1.00 86.75 161 ASN A N 1
ATOM 1305 C CA . ASN A 1 161 ? 15.440 -11.177 -25.636 1.00 86.75 161 ASN A CA 1
ATOM 1306 C C . ASN A 1 161 ? 14.620 -12.458 -25.369 1.00 86.75 161 ASN A C 1
ATOM 1308 O O . ASN A 1 161 ? 15.197 -13.514 -25.116 1.00 86.75 161 ASN A O 1
ATOM 1312 N N . GLY A 1 162 ? 13.284 -12.389 -25.395 1.00 84.06 162 GLY A N 1
ATOM 1313 C CA . GLY A 1 162 ? 12.394 -13.537 -25.188 1.00 84.06 162 GLY A CA 1
ATOM 1314 C C . GLY A 1 162 ? 12.306 -14.035 -23.739 1.00 84.06 162 GLY A C 1
ATOM 1315 O O . GLY A 1 162 ? 11.834 -15.146 -23.505 1.00 84.06 162 GLY A O 1
ATOM 1316 N N . ARG A 1 163 ? 12.740 -13.236 -22.756 1.00 85.44 163 ARG A N 1
ATOM 1317 C CA . ARG A 1 163 ? 12.815 -13.597 -21.328 1.00 85.44 163 ARG A CA 1
ATOM 1318 C C . ARG A 1 163 ? 11.632 -13.043 -20.528 1.00 85.44 163 ARG A C 1
ATOM 1320 O O . ARG A 1 163 ? 11.810 -12.341 -19.533 1.00 85.44 163 ARG A O 1
ATOM 1327 N N . LEU A 1 164 ? 10.412 -13.358 -20.966 1.00 82.88 164 LEU A N 1
ATOM 1328 C CA . LEU A 1 164 ? 9.196 -12.958 -20.253 1.00 82.88 164 LEU A CA 1
ATOM 1329 C C . LEU A 1 164 ? 8.932 -13.861 -19.041 1.00 82.88 164 LEU A C 1
ATOM 1331 O O . LEU A 1 164 ? 8.861 -15.081 -19.174 1.00 82.88 164 LEU A O 1
ATOM 1335 N N . GLN A 1 165 ? 8.668 -13.251 -17.888 1.00 88.31 165 GLN A N 1
ATOM 1336 C CA . GLN A 1 165 ? 8.196 -13.939 -16.685 1.00 88.31 165 GLN A CA 1
ATOM 1337 C C . GLN A 1 165 ? 6.839 -13.389 -16.235 1.00 88.31 165 GLN A C 1
ATOM 1339 O O . GLN A 1 165 ? 6.559 -12.204 -16.403 1.00 88.31 165 GLN A O 1
ATOM 1344 N N . MET A 1 166 ? 5.999 -14.235 -15.625 1.00 88.56 166 MET A N 1
ATOM 1345 C CA . MET A 1 166 ? 4.681 -13.823 -15.110 1.00 88.56 166 MET A CA 1
ATOM 1346 C C . MET A 1 166 ? 4.774 -12.643 -14.136 1.00 88.56 166 MET A C 1
ATOM 1348 O O . MET A 1 166 ? 4.031 -11.670 -14.259 1.00 88.56 166 MET A O 1
ATOM 1352 N N . SER A 1 167 ? 5.766 -12.690 -13.248 1.00 90.75 167 SER A N 1
ATOM 1353 C CA . SER A 1 167 ? 6.061 -11.652 -12.258 1.00 90.75 167 SER A CA 1
ATOM 1354 C C . SER A 1 167 ? 6.384 -10.281 -12.858 1.00 90.75 167 SER A C 1
ATOM 1356 O O . SER A 1 167 ? 6.380 -9.286 -12.138 1.00 90.75 167 SER A O 1
ATOM 1358 N N . GLN A 1 168 ? 6.676 -10.197 -14.162 1.00 90.88 168 GLN A N 1
ATOM 1359 C CA . GLN A 1 168 ? 6.932 -8.926 -14.833 1.00 90.88 168 GLN A CA 1
ATOM 1360 C C . GLN A 1 168 ? 5.640 -8.209 -15.229 1.00 90.88 168 GLN A C 1
ATOM 1362 O O . GLN A 1 168 ? 5.650 -6.987 -15.283 1.00 90.88 168 GLN A O 1
ATOM 1367 N N . TYR A 1 169 ? 4.530 -8.910 -15.482 1.00 90.69 169 TYR A N 1
ATOM 1368 C CA . TYR A 1 169 ? 3.285 -8.289 -15.965 1.00 90.69 169 TYR A CA 1
ATOM 1369 C C . TYR A 1 169 ? 2.092 -8.422 -15.016 1.00 90.69 169 TYR A C 1
ATOM 1371 O O . TYR A 1 169 ? 1.106 -7.707 -15.196 1.00 90.69 169 TYR A O 1
ATOM 1379 N N . ASP A 1 170 ? 2.156 -9.309 -14.023 1.00 94.44 170 ASP A N 1
ATOM 1380 C CA . ASP A 1 170 ? 1.065 -9.500 -13.069 1.00 94.44 170 ASP A CA 1
ATOM 1381 C C . ASP A 1 170 ? 0.791 -8.253 -12.197 1.00 94.44 170 ASP A C 1
ATOM 1383 O O . ASP A 1 170 ? 1.498 -7.241 -12.227 1.00 94.44 170 ASP A O 1
ATOM 1387 N N . THR A 1 171 ? -0.293 -8.312 -11.422 1.00 95.81 171 THR A N 1
ATOM 1388 C CA . THR A 1 171 ? -0.685 -7.232 -10.500 1.00 95.81 171 THR A CA 1
ATOM 1389 C C . THR A 1 171 ? 0.093 -7.260 -9.184 1.00 95.81 171 THR A C 1
ATOM 1391 O O . THR A 1 171 ? 0.195 -6.235 -8.514 1.00 95.81 171 THR A O 1
ATOM 1394 N N . ILE A 1 172 ? 0.643 -8.414 -8.807 1.00 94.88 172 ILE A N 1
ATOM 1395 C CA . ILE A 1 172 ? 1.283 -8.619 -7.505 1.00 94.88 172 ILE A CA 1
ATOM 1396 C C . ILE A 1 172 ? 2.667 -7.972 -7.490 1.00 94.88 172 ILE A C 1
ATOM 1398 O O . ILE A 1 172 ? 2.943 -7.130 -6.637 1.00 94.88 172 ILE A O 1
ATOM 1402 N N . SER A 1 173 ? 3.497 -8.342 -8.465 1.00 94.56 173 SER A N 1
ATOM 1403 C CA . SER A 1 173 ? 4.917 -8.014 -8.612 1.00 94.56 173 SER A CA 1
ATOM 1404 C C . SER A 1 173 ? 5.219 -7.096 -9.802 1.00 94.56 173 SER A C 1
ATOM 1406 O O . SER A 1 173 ? 6.242 -6.398 -9.800 1.00 94.56 173 SER A O 1
ATOM 1408 N N . GLY A 1 174 ? 4.353 -7.126 -10.816 1.00 94.44 174 GLY A N 1
ATOM 1409 C CA . GLY A 1 174 ? 4.651 -6.641 -12.157 1.00 94.44 174 GLY A CA 1
ATOM 1410 C C . GLY A 1 174 ? 4.015 -5.312 -12.564 1.00 94.44 174 GLY A C 1
ATOM 1411 O O . GLY A 1 174 ? 3.540 -4.506 -11.757 1.00 94.44 174 GLY A O 1
ATOM 1412 N N . LEU A 1 175 ? 4.035 -5.091 -13.880 1.00 94.56 175 LEU A N 1
ATOM 1413 C CA . LEU A 1 175 ? 3.592 -3.875 -14.562 1.00 94.56 175 LEU A CA 1
ATOM 1414 C C . LEU A 1 175 ? 2.143 -3.490 -14.269 1.00 94.56 175 LEU A C 1
ATOM 1416 O O . LEU A 1 175 ? 1.847 -2.299 -14.211 1.00 94.56 175 LEU A O 1
ATOM 1420 N N . ALA A 1 176 ? 1.235 -4.451 -14.072 1.00 95.94 176 ALA A N 1
ATOM 1421 C CA . ALA A 1 176 ? -0.160 -4.115 -13.791 1.00 95.94 176 ALA A CA 1
ATOM 1422 C C . ALA A 1 176 ? -0.300 -3.437 -12.417 1.00 95.94 176 ALA A C 1
ATOM 1424 O O . ALA A 1 176 ? -1.047 -2.467 -12.279 1.00 95.94 176 ALA A O 1
ATOM 1425 N N . GLY A 1 177 ? 0.463 -3.899 -11.421 1.00 96.88 177 GLY A N 1
ATOM 1426 C CA . GLY A 1 177 ? 0.521 -3.271 -10.100 1.00 96.88 177 GLY A CA 1
ATOM 1427 C C . GLY A 1 177 ? 1.195 -1.900 -10.143 1.00 96.88 177 GLY A C 1
ATOM 1428 O O . GLY A 1 177 ? 0.681 -0.944 -9.563 1.00 96.88 177 GLY A O 1
ATOM 1429 N N . ILE A 1 178 ? 2.295 -1.785 -10.898 1.00 95.88 178 ILE A N 1
ATOM 1430 C CA . ILE A 1 178 ? 2.985 -0.508 -11.139 1.00 95.88 178 ILE A CA 1
ATOM 1431 C C . ILE A 1 178 ? 2.018 0.504 -11.758 1.00 95.88 178 ILE A C 1
ATOM 1433 O O . ILE A 1 178 ? 1.775 1.560 -11.179 1.00 95.88 178 ILE A O 1
ATOM 1437 N N . GLY A 1 179 ? 1.385 0.145 -12.878 1.00 95.81 179 GLY A N 1
ATOM 1438 C CA . GLY A 1 179 ? 0.447 1.014 -13.582 1.00 95.81 179 GLY A CA 1
ATOM 1439 C C . GLY A 1 179 ? -0.718 1.468 -12.702 1.00 95.81 179 GLY A C 1
ATOM 1440 O O . GLY A 1 179 ? -1.128 2.626 -12.784 1.00 95.81 179 GLY A O 1
ATOM 1441 N N . ARG A 1 180 ? -1.219 0.602 -11.807 1.00 95.56 180 ARG A N 1
ATOM 1442 C CA . ARG A 1 180 ? -2.271 0.970 -10.848 1.00 95.56 180 ARG A CA 1
ATOM 1443 C C . ARG A 1 180 ? -1.848 2.122 -9.937 1.00 95.56 180 ARG A C 1
ATOM 1445 O O . ARG A 1 180 ? -2.634 3.052 -9.767 1.00 95.56 180 ARG A O 1
ATOM 1452 N N . ILE A 1 181 ? -0.647 2.065 -9.367 1.00 96.94 181 ILE A N 1
ATOM 1453 C CA . ILE A 1 181 ? -0.146 3.132 -8.490 1.00 96.94 181 ILE A CA 1
ATOM 1454 C C . ILE A 1 181 ? 0.190 4.381 -9.280 1.00 96.94 181 ILE A C 1
ATOM 1456 O O . ILE A 1 181 ? -0.159 5.479 -8.865 1.00 96.94 181 ILE A O 1
ATOM 1460 N N . THR A 1 182 ? 0.768 4.231 -10.463 1.00 96.50 182 THR A N 1
ATOM 1461 C CA . THR A 1 182 ? 1.066 5.365 -11.327 1.00 96.50 182 THR A CA 1
ATOM 1462 C C . THR A 1 182 ? -0.179 6.185 -11.680 1.00 96.50 182 THR A C 1
ATOM 1464 O O . THR A 1 182 ? -0.137 7.413 -11.645 1.00 96.50 182 THR A O 1
ATOM 1467 N N . MET A 1 183 ? -1.315 5.531 -11.946 1.00 95.94 183 MET A N 1
ATOM 1468 C CA . MET A 1 183 ? -2.585 6.225 -12.194 1.00 95.94 183 MET A CA 1
ATOM 1469 C C . MET A 1 183 ? -3.094 7.020 -10.983 1.00 95.94 183 MET A C 1
ATOM 1471 O O . MET A 1 183 ? -3.773 8.027 -11.171 1.00 95.94 183 MET A O 1
ATOM 1475 N N . LEU A 1 184 ? -2.778 6.595 -9.756 1.00 94.94 184 LEU A N 1
ATOM 1476 C CA . LEU A 1 184 ? -3.172 7.307 -8.535 1.00 94.94 184 LEU A CA 1
ATOM 1477 C C . LEU A 1 184 ? -2.470 8.668 -8.410 1.00 94.94 184 LEU A C 1
ATOM 1479 O O . LEU A 1 184 ? -3.022 9.600 -7.834 1.00 94.94 184 LEU A O 1
ATOM 1483 N N . PHE A 1 185 ? -1.281 8.785 -9.003 1.00 95.81 185 PHE A N 1
ATOM 1484 C CA . PHE A 1 185 ? -0.423 9.968 -8.968 1.00 95.81 185 PHE A CA 1
ATOM 1485 C C . PHE A 1 185 ? -0.196 10.553 -10.370 1.00 95.81 185 PHE A C 1
ATOM 1487 O O . PHE A 1 185 ? 0.857 11.121 -10.652 1.00 95.81 185 PHE A O 1
ATOM 1494 N N . LEU A 1 186 ? -1.167 10.408 -11.280 1.00 94.94 186 LEU A N 1
ATOM 1495 C CA . LEU A 1 186 ? -1.009 10.765 -12.698 1.00 94.94 186 LEU A CA 1
ATOM 1496 C C . LEU A 1 186 ? -0.764 12.266 -12.940 1.00 94.94 186 LEU A C 1
ATOM 1498 O O . LEU A 1 186 ? -0.290 12.655 -14.004 1.00 94.94 186 LEU A O 1
ATOM 1502 N N . ASN A 1 187 ? -1.081 13.109 -11.956 1.00 94.38 187 ASN A N 1
ATOM 1503 C CA . ASN A 1 187 ? -0.762 14.535 -11.957 1.00 94.38 187 ASN A CA 1
ATOM 1504 C C . ASN A 1 187 ? 0.748 14.815 -11.856 1.00 94.38 187 ASN A C 1
ATOM 1506 O O . ASN A 1 187 ? 1.181 15.916 -12.191 1.00 94.38 187 ASN A O 1
ATOM 1510 N N . ARG A 1 188 ? 1.552 13.844 -11.407 1.00 96.88 188 ARG A N 1
ATOM 1511 C CA . ARG A 1 188 ? 3.010 13.952 -11.369 1.00 96.88 188 ARG A CA 1
ATOM 1512 C C . ARG A 1 188 ? 3.598 13.600 -12.744 1.00 96.88 188 ARG A C 1
ATOM 1514 O O . ARG A 1 188 ? 3.308 12.517 -13.258 1.00 96.88 188 ARG A O 1
ATOM 1521 N N . PRO A 1 189 ? 4.458 14.450 -13.339 1.00 97.44 189 PRO A N 1
ATOM 1522 C CA . PRO A 1 189 ? 5.033 14.186 -14.662 1.00 97.44 189 PRO A CA 1
ATOM 1523 C C . PRO A 1 189 ? 5.813 12.866 -14.756 1.00 97.44 189 PRO A C 1
ATOM 1525 O O . PRO A 1 189 ? 5.690 12.150 -15.750 1.00 97.44 189 PRO A O 1
ATOM 1528 N N . GLY A 1 190 ? 6.581 12.512 -13.716 1.00 97.44 190 GLY A N 1
ATOM 1529 C CA . GLY A 1 190 ? 7.342 11.258 -13.675 1.00 97.44 190 GLY A CA 1
ATOM 1530 C C . GLY A 1 190 ? 6.434 10.028 -13.706 1.00 97.44 190 GLY A C 1
ATOM 1531 O O . GLY A 1 190 ? 6.639 9.118 -14.511 1.00 97.44 190 GLY A O 1
ATOM 1532 N N . MET A 1 191 ? 5.368 10.040 -12.902 1.00 97.94 191 MET A N 1
ATOM 1533 C CA . MET A 1 191 ? 4.336 9.002 -12.932 1.00 97.94 191 MET A CA 1
ATOM 1534 C C . MET A 1 191 ? 3.644 8.950 -14.298 1.00 97.94 191 MET A C 1
ATOM 1536 O O . MET A 1 191 ? 3.552 7.884 -14.894 1.00 97.94 191 MET A O 1
ATOM 1540 N N . ASN A 1 192 ? 3.228 10.081 -14.866 1.00 97.75 192 ASN A N 1
ATOM 1541 C CA . ASN A 1 192 ? 2.616 10.091 -16.195 1.00 97.75 192 ASN A CA 1
ATOM 1542 C C . ASN A 1 192 ? 3.503 9.407 -17.261 1.00 97.75 192 ASN A C 1
ATOM 1544 O O . ASN A 1 192 ? 3.029 8.521 -17.972 1.00 97.75 192 ASN A O 1
ATOM 1548 N N . SER A 1 193 ? 4.810 9.692 -17.274 1.00 97.75 193 SER A N 1
ATOM 1549 C CA . SER A 1 193 ? 5.761 9.021 -18.173 1.00 97.75 193 SER A CA 1
ATOM 1550 C C . SER A 1 193 ? 5.870 7.508 -17.923 1.00 97.75 193 SER A C 1
ATOM 1552 O O . SER A 1 193 ? 5.946 6.714 -18.865 1.00 97.75 193 SER A O 1
ATOM 1554 N N . ILE A 1 194 ? 5.860 7.074 -16.659 1.00 97.94 194 ILE A N 1
ATOM 1555 C CA . ILE A 1 194 ? 5.848 5.648 -16.292 1.00 97.94 194 ILE A CA 1
ATOM 1556 C C . ILE A 1 194 ? 4.587 4.958 -16.805 1.00 97.94 194 ILE A C 1
ATOM 1558 O O . ILE A 1 194 ? 4.664 3.826 -17.288 1.00 97.94 194 ILE A O 1
ATOM 1562 N N . TRP A 1 195 ? 3.436 5.624 -16.727 1.00 97.62 195 TRP A N 1
ATOM 1563 C CA . TRP A 1 195 ? 2.169 5.090 -17.210 1.00 97.62 195 TRP A CA 1
ATOM 1564 C C . TRP A 1 195 ? 2.213 4.867 -18.721 1.00 97.62 195 TRP A C 1
ATOM 1566 O O . TRP A 1 195 ? 1.912 3.766 -19.185 1.00 97.62 195 TRP A O 1
ATOM 1576 N N . GLU A 1 196 ? 2.667 5.864 -19.479 1.00 96.56 196 GLU A N 1
ATOM 1577 C CA . GLU A 1 196 ? 2.815 5.765 -20.934 1.00 96.56 196 GLU A CA 1
ATOM 1578 C C . GLU A 1 196 ? 3.727 4.599 -21.334 1.00 96.56 196 GLU A C 1
ATOM 1580 O O . GLU A 1 196 ? 3.334 3.744 -22.132 1.00 96.56 196 GLU A O 1
ATOM 1585 N N . LYS A 1 197 ? 4.906 4.491 -20.708 1.00 95.38 197 LYS A N 1
ATOM 1586 C CA . LYS A 1 197 ? 5.852 3.387 -20.945 1.00 95.38 197 LYS A CA 1
ATOM 1587 C C . LYS A 1 197 ? 5.278 2.025 -20.548 1.00 95.38 197 LYS A C 1
ATOM 1589 O O . LYS A 1 197 ? 5.554 1.023 -21.204 1.00 95.38 197 LYS A O 1
ATOM 1594 N N . THR A 1 198 ? 4.483 1.972 -19.480 1.00 94.69 198 THR A N 1
ATOM 1595 C CA . THR A 1 198 ? 3.807 0.745 -19.033 1.00 94.69 198 THR A CA 1
ATOM 1596 C C . THR A 1 198 ? 2.781 0.283 -20.068 1.00 94.69 198 THR A C 1
ATOM 1598 O O . THR A 1 198 ? 2.750 -0.899 -20.413 1.00 94.69 198 THR A O 1
ATOM 1601 N N . ILE A 1 199 ? 1.981 1.202 -20.618 1.00 94.44 199 ILE A N 1
ATOM 1602 C CA . ILE A 1 199 ? 1.029 0.896 -21.694 1.00 94.44 199 ILE A CA 1
ATOM 1603 C C . ILE A 1 199 ? 1.750 0.456 -22.967 1.00 94.44 199 ILE A C 1
ATOM 1605 O O . ILE A 1 199 ? 1.343 -0.532 -23.577 1.00 94.44 199 ILE A O 1
ATOM 1609 N N . GLU A 1 200 ? 2.836 1.128 -23.344 1.00 91.69 200 GLU A N 1
ATOM 1610 C CA . GLU A 1 200 ? 3.644 0.740 -24.502 1.00 91.69 200 GLU A CA 1
ATOM 1611 C C . GLU A 1 200 ? 4.196 -0.688 -24.347 1.00 91.69 200 GLU A C 1
ATOM 1613 O O . GLU A 1 200 ? 4.115 -1.502 -25.268 1.00 91.69 200 GLU A O 1
ATOM 1618 N N . LEU A 1 201 ? 4.688 -1.041 -23.156 1.00 91.00 201 LEU A N 1
ATOM 1619 C CA . LEU A 1 201 ? 5.129 -2.403 -22.856 1.00 91.00 201 LEU A CA 1
ATOM 1620 C C . LEU A 1 201 ? 3.987 -3.416 -22.962 1.00 91.00 201 LEU A C 1
ATOM 1622 O O . LEU A 1 201 ? 4.175 -4.461 -23.579 1.00 91.00 201 LEU A O 1
ATOM 1626 N N . PHE A 1 202 ? 2.798 -3.117 -22.435 1.00 90.75 202 PHE A N 1
ATOM 1627 C CA . PHE A 1 202 ? 1.644 -4.002 -22.612 1.00 90.75 202 PHE A CA 1
ATOM 1628 C C . PHE A 1 202 ? 1.255 -4.169 -24.084 1.00 90.75 202 PHE A C 1
ATOM 1630 O O . PHE A 1 202 ? 0.929 -5.279 -24.500 1.00 90.75 202 PHE A O 1
ATOM 1637 N N . GLN A 1 203 ? 1.327 -3.112 -24.894 1.00 87.62 203 GLN A N 1
ATOM 1638 C CA . GLN A 1 203 ? 1.081 -3.201 -26.336 1.00 87.62 203 GLN A CA 1
ATOM 1639 C C . GLN A 1 203 ? 2.103 -4.107 -27.027 1.00 87.62 203 GLN A C 1
ATOM 1641 O O . GLN A 1 203 ? 1.717 -4.953 -27.829 1.00 87.62 203 GLN A O 1
ATOM 1646 N N . ILE A 1 204 ? 3.385 -3.977 -26.680 1.00 83.81 204 ILE A N 1
ATOM 1647 C CA . ILE A 1 204 ? 4.456 -4.847 -27.179 1.00 83.81 204 ILE A CA 1
ATOM 1648 C C . ILE A 1 204 ? 4.200 -6.308 -26.775 1.00 83.81 204 ILE A C 1
ATOM 1650 O O . ILE A 1 204 ? 4.310 -7.204 -27.612 1.00 83.81 204 ILE A O 1
ATOM 1654 N N . MET A 1 205 ? 3.809 -6.549 -25.519 1.00 82.94 205 MET A N 1
ATOM 1655 C CA . MET A 1 205 ? 3.525 -7.893 -25.002 1.00 82.94 205 MET A CA 1
ATOM 1656 C C . MET A 1 205 ? 2.299 -8.545 -25.658 1.00 82.94 205 MET A C 1
ATOM 1658 O O . MET A 1 205 ? 2.261 -9.764 -25.841 1.00 82.94 205 MET A O 1
ATOM 1662 N N . CYS A 1 206 ? 1.305 -7.732 -26.017 1.00 81.62 206 CYS A N 1
ATOM 1663 C CA . CYS A 1 206 ? 0.063 -8.149 -26.668 1.00 81.62 206 CYS A CA 1
ATOM 1664 C C . CYS A 1 206 ? 0.121 -8.106 -28.205 1.00 81.62 206 CYS A C 1
ATOM 1666 O O . CYS A 1 206 ? -0.848 -8.510 -28.851 1.00 81.62 206 CYS A O 1
ATOM 1668 N N . GLY A 1 207 ? 1.213 -7.608 -28.795 1.00 70.00 207 GLY A N 1
ATOM 1669 C CA . GLY A 1 207 ? 1.388 -7.493 -30.241 1.00 70.00 207 GLY A CA 1
ATOM 1670 C C . GLY A 1 207 ? 1.300 -8.847 -30.947 1.00 70.00 207 GLY A C 1
ATOM 1671 O O . GLY A 1 207 ? 1.513 -9.898 -30.337 1.00 70.00 207 GLY A O 1
ATOM 1672 N N . GLU A 1 208 ? 0.964 -8.837 -32.242 1.00 54.56 208 GLU A N 1
ATOM 1673 C CA . GLU A 1 208 ? 0.795 -10.066 -33.019 1.00 54.56 208 GLU A CA 1
ATOM 1674 C C . GLU A 1 208 ? 2.038 -10.956 -32.910 1.00 54.56 208 GLU A C 1
ATOM 1676 O O . GLU A 1 208 ? 3.084 -10.705 -33.513 1.00 54.56 208 GLU A O 1
ATOM 1681 N N . LYS A 1 209 ? 1.898 -12.067 -32.181 1.00 50.62 209 LYS A N 1
ATOM 1682 C CA . LYS A 1 209 ? 2.782 -13.213 -32.349 1.00 50.62 209 LYS A CA 1
ATOM 1683 C C . LYS A 1 209 ? 2.623 -13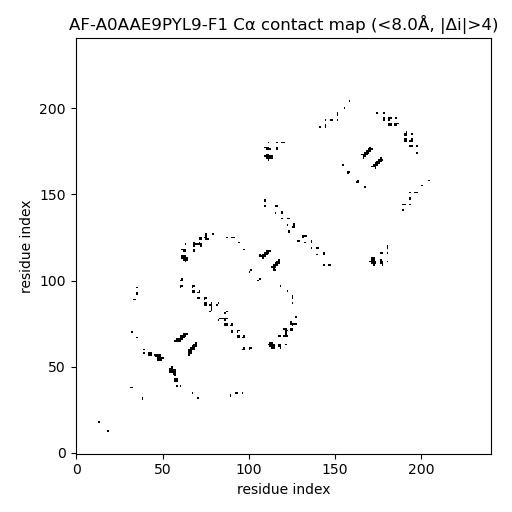.634 -33.804 1.00 50.62 209 LYS A C 1
ATOM 1685 O O . LYS A 1 209 ? 1.602 -14.238 -34.145 1.00 50.62 209 LYS A O 1
ATOM 1690 N N . LYS A 1 210 ? 3.604 -13.338 -34.668 1.00 38.47 210 LYS A N 1
ATOM 1691 C CA . LYS A 1 210 ? 3.740 -14.064 -35.936 1.00 38.47 210 LYS A CA 1
ATOM 1692 C C . LYS A 1 210 ? 3.636 -15.535 -35.563 1.00 38.47 210 LYS A C 1
ATOM 1694 O O . LYS A 1 210 ? 4.478 -16.042 -34.825 1.00 38.47 210 LYS A O 1
ATOM 1699 N N . ARG A 1 211 ? 2.540 -16.176 -35.977 1.00 34.03 211 ARG A N 1
ATOM 1700 C CA . ARG A 1 211 ? 2.314 -17.601 -35.765 1.00 34.03 211 ARG A CA 1
ATOM 1701 C C . ARG A 1 211 ? 3.479 -18.319 -36.428 1.00 34.03 211 ARG A C 1
ATOM 1703 O O . ARG A 1 211 ? 3.438 -18.573 -37.627 1.00 34.03 211 ARG A O 1
ATOM 1710 N N . VAL A 1 212 ? 4.499 -18.671 -35.655 1.00 32.62 212 VAL A N 1
ATOM 1711 C CA . VAL A 1 212 ? 5.278 -19.857 -35.974 1.00 32.62 212 VAL A CA 1
ATOM 1712 C C . VAL A 1 212 ? 4.310 -20.994 -35.701 1.00 32.62 212 VAL A C 1
ATOM 1714 O O . VAL A 1 212 ? 4.087 -21.415 -34.569 1.00 32.62 212 VAL A O 1
ATOM 1717 N N . VAL A 1 213 ? 3.593 -21.362 -36.760 1.00 32.78 213 VAL A N 1
ATOM 1718 C CA . VAL A 1 213 ? 2.862 -22.611 -36.826 1.00 32.78 213 VAL A CA 1
ATOM 1719 C C . VAL A 1 213 ? 3.915 -23.700 -36.723 1.00 32.78 213 VAL A C 1
ATOM 1721 O O . VAL A 1 213 ? 4.554 -24.050 -37.705 1.00 32.78 213 VAL A O 1
ATOM 1724 N N . THR A 1 214 ? 4.053 -24.258 -35.536 1.00 32.22 214 THR A N 1
ATOM 1725 C CA . THR A 1 214 ? 4.230 -25.695 -35.402 1.00 32.22 214 THR A CA 1
ATOM 1726 C C . THR A 1 214 ? 3.293 -26.133 -34.289 1.00 32.22 214 THR A C 1
ATOM 1728 O O . THR A 1 214 ? 3.307 -25.604 -33.180 1.00 32.22 214 THR A O 1
ATOM 1731 N N . GLN A 1 215 ? 2.351 -26.988 -34.688 1.00 35.66 215 GLN A N 1
ATOM 1732 C CA . GLN A 1 215 ? 1.313 -27.631 -33.887 1.00 35.66 215 GLN A CA 1
ATOM 1733 C C . GLN A 1 215 ? 1.790 -27.898 -32.455 1.00 35.66 215 GLN A C 1
ATOM 1735 O O . GLN A 1 215 ? 2.852 -28.475 -32.326 1.00 35.66 215 GLN A O 1
ATOM 1740 N N . TYR A 1 216 ? 1.039 -27.485 -31.421 1.00 36.53 216 TYR A N 1
ATOM 1741 C CA . TYR A 1 216 ? 0.777 -28.296 -30.207 1.00 36.53 216 TYR A CA 1
ATOM 1742 C C . TYR A 1 216 ? -0.032 -27.591 -29.100 1.00 36.53 216 TYR A C 1
ATOM 1744 O O . TYR A 1 216 ? -0.472 -28.261 -28.175 1.00 36.53 216 TYR A O 1
ATOM 1752 N N . LEU A 1 217 ? -0.341 -26.291 -29.176 1.00 32.72 217 LEU A N 1
ATOM 1753 C CA . LEU A 1 217 ? -1.088 -25.608 -28.095 1.00 32.72 217 LEU A CA 1
ATOM 1754 C C . LEU A 1 217 ? -2.454 -25.051 -28.526 1.00 32.72 217 LEU A C 1
ATOM 1756 O O . LEU A 1 217 ? -2.856 -23.964 -28.121 1.00 32.72 217 LEU A O 1
ATOM 1760 N N . LEU A 1 218 ? -3.201 -25.812 -29.330 1.00 29.00 218 LEU A N 1
ATOM 1761 C CA . LEU A 1 218 ? -4.560 -25.460 -29.770 1.00 29.00 218 LEU A CA 1
ATOM 1762 C C . LEU A 1 218 ? -5.651 -26.112 -28.894 1.00 29.00 218 LEU A C 1
ATOM 1764 O O . LEU A 1 218 ? -6.629 -26.636 -29.415 1.00 29.00 218 LEU A O 1
ATOM 1768 N N . GLY A 1 219 ? -5.467 -26.124 -27.566 1.00 29.77 219 GLY A N 1
ATOM 1769 C CA . GLY A 1 219 ? -6.351 -26.876 -26.661 1.00 29.77 219 GLY A CA 1
ATOM 1770 C C . GLY A 1 219 ? -6.896 -26.156 -25.425 1.00 29.77 219 GLY A C 1
ATOM 1771 O O . GLY A 1 219 ? -7.992 -26.498 -24.995 1.00 29.77 219 GLY A O 1
ATOM 1772 N N . ILE A 1 220 ? -6.188 -25.186 -24.828 1.00 35.97 220 ILE A N 1
ATOM 1773 C CA . ILE A 1 220 ? -6.445 -24.882 -23.400 1.00 35.97 220 ILE A CA 1
ATOM 1774 C C . ILE A 1 220 ? -7.078 -23.506 -23.110 1.00 35.97 220 ILE A C 1
ATOM 1776 O O . ILE A 1 220 ? -7.715 -23.372 -22.073 1.00 35.97 220 ILE A O 1
ATOM 1780 N N . PHE A 1 221 ? -7.031 -22.502 -23.997 1.00 33.25 221 PHE A N 1
ATOM 1781 C CA . PHE A 1 221 ? -7.394 -21.126 -23.578 1.00 33.25 221 PHE A CA 1
ATOM 1782 C C . PHE A 1 221 ? -8.567 -20.423 -24.282 1.00 33.25 221 PHE A C 1
ATOM 1784 O O . PHE A 1 221 ? -8.882 -19.291 -23.932 1.00 33.25 221 PHE A O 1
ATOM 1791 N N . LEU A 1 222 ? -9.268 -21.054 -25.231 1.00 35.19 222 LEU A N 1
ATOM 1792 C CA . LEU A 1 222 ? -10.340 -20.386 -25.995 1.00 35.19 222 LEU A CA 1
ATOM 1793 C C . LEU A 1 222 ? -11.677 -21.130 -25.946 1.00 35.19 222 LEU A C 1
ATOM 1795 O O . LEU A 1 222 ? -12.212 -21.499 -26.988 1.00 35.19 222 LEU A O 1
ATOM 1799 N N . ARG A 1 223 ? -12.249 -21.334 -24.751 1.00 31.05 223 ARG A N 1
ATOM 1800 C CA . ARG A 1 223 ? -13.639 -21.816 -24.662 1.00 31.05 223 ARG A CA 1
ATOM 1801 C C . ARG A 1 223 ? -14.721 -20.765 -24.468 1.00 31.05 223 ARG A C 1
ATOM 1803 O O . ARG A 1 223 ? -15.850 -21.133 -24.730 1.00 31.05 223 ARG A O 1
ATOM 1810 N N . ASN A 1 224 ? -14.465 -19.503 -24.104 1.00 31.55 224 ASN A N 1
ATOM 1811 C CA . ASN A 1 224 ? -15.596 -18.622 -23.747 1.00 31.55 224 ASN A CA 1
ATOM 1812 C C . ASN A 1 224 ? -15.449 -17.118 -24.035 1.00 31.55 224 ASN A C 1
ATOM 1814 O O . ASN A 1 224 ? -15.863 -16.316 -23.209 1.00 31.55 224 ASN A O 1
ATOM 1818 N N . VAL A 1 225 ? -14.961 -16.692 -25.207 1.00 32.50 225 VAL A N 1
ATOM 1819 C CA . VAL A 1 225 ? -15.277 -15.326 -25.685 1.00 32.50 225 VAL A CA 1
ATOM 1820 C C . VAL A 1 225 ? -15.414 -15.297 -27.210 1.00 32.50 225 VAL A C 1
ATOM 1822 O O . VAL A 1 225 ? -14.441 -15.443 -27.945 1.00 32.50 225 VAL A O 1
ATOM 1825 N N . SER A 1 226 ? -16.642 -15.098 -27.693 1.00 26.75 226 SER A N 1
ATOM 1826 C CA . SER A 1 226 ? -16.951 -14.873 -29.107 1.00 26.75 226 SER A CA 1
ATOM 1827 C C . SER A 1 226 ? -16.767 -13.392 -29.448 1.00 26.75 226 SER A C 1
ATOM 1829 O O . SER A 1 226 ? -17.637 -12.577 -29.143 1.00 26.75 226 SER A O 1
ATOM 1831 N N . PHE A 1 227 ? -15.678 -13.030 -30.128 1.00 33.31 227 PHE A N 1
ATOM 1832 C CA . PHE A 1 227 ? -15.553 -11.704 -30.739 1.00 33.31 227 PHE A CA 1
ATOM 1833 C C . PHE A 1 227 ? -16.243 -11.681 -32.111 1.00 33.31 227 PHE A C 1
ATOM 1835 O O . PHE A 1 227 ? -15.857 -12.395 -33.038 1.00 33.31 227 PHE A O 1
ATOM 1842 N N . LYS A 1 228 ? -17.279 -10.841 -32.248 1.00 27.77 228 LYS A N 1
ATOM 1843 C CA . LYS A 1 228 ? -17.890 -10.509 -33.544 1.00 27.77 228 LYS A CA 1
ATOM 1844 C C . LYS A 1 228 ? -16.843 -9.831 -34.436 1.00 27.77 228 LYS A C 1
ATOM 1846 O O . LYS A 1 228 ? -16.257 -8.825 -34.050 1.00 27.77 228 LYS A O 1
ATOM 1851 N N . LYS A 1 229 ? -16.654 -10.369 -35.646 1.00 33.06 229 LYS A N 1
ATOM 1852 C CA . LYS A 1 229 ? -15.877 -9.759 -36.738 1.00 33.06 229 LYS A CA 1
ATOM 1853 C C . LYS A 1 229 ? -16.344 -8.321 -36.984 1.00 33.06 229 LYS A C 1
ATOM 1855 O O . LYS A 1 229 ? -17.483 -8.121 -37.404 1.00 33.06 229 LYS A O 1
ATOM 1860 N N . VAL A 1 230 ? -15.448 -7.351 -36.827 1.00 28.95 230 VAL A N 1
ATOM 1861 C CA . VAL A 1 230 ? -15.600 -6.026 -37.440 1.00 28.95 230 VAL A CA 1
ATOM 1862 C C . VAL A 1 230 ? -14.863 -6.046 -38.779 1.00 28.95 230 VAL A C 1
ATOM 1864 O O . VAL A 1 230 ? -13.706 -6.453 -38.867 1.00 28.95 230 VAL A O 1
ATOM 1867 N N . LYS A 1 231 ? -15.599 -5.704 -39.837 1.00 33.44 231 LYS A N 1
ATOM 1868 C CA . LYS A 1 231 ? -15.176 -5.690 -41.239 1.00 33.44 231 LYS A CA 1
ATOM 1869 C C . LYS A 1 231 ? -14.370 -4.426 -41.575 1.00 33.44 231 LYS A C 1
ATOM 1871 O O . LYS A 1 231 ? -14.709 -3.346 -41.111 1.00 33.44 231 LYS A O 1
ATOM 1876 N N . ASN A 1 232 ? -13.460 -4.618 -42.534 1.00 29.52 232 ASN A N 1
ATOM 1877 C CA . ASN A 1 232 ? -12.936 -3.673 -43.529 1.00 29.52 232 ASN A CA 1
ATOM 1878 C C . ASN A 1 232 ? -11.796 -2.724 -43.119 1.00 29.52 232 ASN A C 1
ATOM 1880 O O . ASN A 1 232 ? -12.033 -1.598 -42.701 1.00 29.52 232 ASN A O 1
ATOM 1884 N N . TYR A 1 233 ? -10.567 -3.129 -43.456 1.00 28.80 233 TYR A N 1
ATOM 1885 C CA . TYR A 1 233 ? -9.567 -2.213 -44.010 1.00 28.80 233 TYR A CA 1
ATOM 1886 C C . TYR A 1 233 ? -9.115 -2.728 -45.383 1.00 28.80 233 TYR A C 1
ATOM 1888 O O . TYR A 1 233 ? -8.827 -3.911 -45.559 1.00 28.80 233 TYR A O 1
ATOM 1896 N N . ASN A 1 234 ? -9.148 -1.819 -46.358 1.00 29.66 234 ASN A N 1
ATOM 1897 C CA . ASN A 1 234 ? -8.783 -2.004 -47.761 1.00 29.66 234 ASN A CA 1
ATOM 1898 C C . ASN A 1 234 ? -7.281 -2.305 -47.883 1.00 29.66 234 ASN A C 1
ATOM 1900 O O . ASN A 1 234 ? -6.465 -1.477 -47.485 1.00 29.66 234 ASN A O 1
ATOM 1904 N N . ILE A 1 235 ? -6.920 -3.445 -48.474 1.00 32.75 235 ILE A N 1
ATOM 1905 C CA . ILE A 1 235 ? -5.540 -3.742 -48.881 1.00 32.75 235 ILE A CA 1
ATOM 1906 C C . ILE A 1 235 ? -5.430 -3.439 -50.385 1.00 32.75 235 ILE A C 1
ATOM 1908 O O . ILE A 1 235 ? -6.229 -3.976 -51.159 1.00 32.75 235 ILE A O 1
ATOM 1912 N N . PRO A 1 236 ? -4.494 -2.577 -50.826 1.00 27.78 236 PRO A N 1
ATOM 1913 C CA . PRO A 1 236 ? -4.317 -2.280 -52.240 1.00 27.78 236 PRO A CA 1
ATOM 1914 C C . PRO A 1 236 ? -3.819 -3.512 -53.007 1.00 27.78 236 PRO A C 1
ATOM 1916 O O . PRO A 1 236 ? -2.909 -4.218 -52.575 1.00 27.78 236 PRO A O 1
ATOM 1919 N N . LYS A 1 237 ? -4.440 -3.756 -54.166 1.00 33.00 237 LYS A N 1
ATOM 1920 C CA . LYS A 1 237 ? -4.053 -4.782 -55.139 1.00 33.00 237 LYS A CA 1
ATOM 1921 C C . LYS A 1 237 ? -2.693 -4.445 -55.759 1.00 33.00 237 LYS A C 1
ATOM 1923 O O . LYS A 1 237 ? -2.604 -3.523 -56.560 1.00 33.00 237 LYS A O 1
ATOM 1928 N N . ALA A 1 238 ? -1.689 -5.251 -55.453 1.00 29.38 238 ALA A N 1
ATOM 1929 C CA . ALA A 1 238 ? -0.527 -5.559 -56.286 1.00 29.38 238 ALA A CA 1
ATOM 1930 C C . ALA A 1 238 ? 0.025 -6.870 -55.687 1.00 29.38 238 ALA A C 1
ATOM 1932 O O . ALA A 1 238 ? 0.168 -6.955 -54.476 1.00 29.38 238 ALA A O 1
ATOM 1933 N N . ILE A 1 239 ? 0.246 -7.974 -56.391 1.00 27.94 239 ILE A N 1
ATOM 1934 C CA . ILE A 1 239 ? 0.845 -8.175 -57.707 1.00 27.94 239 ILE A CA 1
ATOM 1935 C C . ILE A 1 239 ? 0.233 -9.465 -58.287 1.00 27.94 239 ILE A C 1
ATOM 1937 O O . ILE A 1 239 ? 0.110 -10.463 -57.579 1.00 27.94 239 ILE A O 1
ATOM 1941 N N . LEU A 1 240 ? -0.175 -9.413 -59.559 1.00 27.92 240 LEU A N 1
ATOM 1942 C CA . LEU A 1 240 ? -0.398 -10.592 -60.396 1.00 27.92 240 LEU A CA 1
ATOM 1943 C C . LEU A 1 240 ? 0.955 -11.249 -60.701 1.00 27.92 240 LEU A C 1
ATOM 1945 O O . LEU A 1 240 ? 1.846 -10.551 -61.183 1.00 27.92 240 LEU A O 1
ATOM 1949 N N . ILE A 1 241 ? 1.073 -12.553 -60.445 1.00 36.59 241 ILE A N 1
ATOM 1950 C CA . ILE A 1 241 ? 1.354 -13.672 -61.374 1.00 36.59 241 ILE A CA 1
ATOM 1951 C C . ILE A 1 241 ? 1.233 -14.954 -60.545 1.00 36.59 241 ILE A C 1
ATOM 1953 O O . ILE A 1 241 ? 1.817 -14.992 -59.439 1.00 36.59 241 ILE A O 1
#

Foldseek 3Di:
DDDPDPDPPPDDDDDDPRVVVVVVVLVVVVVCLQDQVSLVVVQQPDFFDADPNDTHRQEDQQFCQRHLLVVLLSLLVCCVVPVPPCSLVSSVNSLVSNVVCCVPPNFDALACGGTLLSNLVSVCSSCNNVVPPVVVNVVSVVVSLVVLVVVLVVLVVCVVVVNDDPLQPDCGRHLVVLLVSLVSVCVDPSSVVSNVSSVVSVCVVVDDPPPPDDDDPPPDPDDDDDDDDDDDDDDDDDDDD

Nearest PDB structures (foldseek):
  8byk-assembly1_A  TM=9.341E-01  e=1.338E-10  Clostridium
  2g0d-assembly1_A  TM=7.100E-01  e=5.098E-05  Lactococcus lactis subsp. lactis
  8sam-assembly2_B  TM=5.651E-01  e=3.572E-02  Bacillus thuringiensis serovar andalousiensis

Sequence (241 aa):
MTVTSYKCNNWIPIEGTMKDKISAVLQEIAERYKDPNQVRSWMQKVPPIEVDGKKIERWSDETLASGFTSICLLMGELDRLYPDDGWDIIGHQYLEQIQIFVERQGIHNVSLYSGLAGILLGIYALSRNGTRYQGMLDSLASWYEEIVSHKLTLYRNEWQNGRLQMSQYDTISGLAGIGRITMLFLNRPGMNSIWEKTIELFQIMCGEKKRVVTQYLLGIFLRNVSFKKVKNYNIPKAILI